Protein AF-A0A1H7Z870-F1 (afdb_monomer_lite)

Foldseek 3Di:
DLVLLQLLLQLLLLVLCLPWVVQDPVLVVCVLVDVVSLVVSLVSSLVSSCVSCVQLDDPLVNVLSNVLSVQLSVLSVVLSVVVVVDVDNLVSLVVSSVSSSVSSVVCSVSSPPGDGDPVSVVVVVVCCVVPVVVVVVVDDSLNSSLVSLLVSLLSCLLTVLLVSLVSQLVVLCVPDDDDDDPVPDVCVVVVVVVVVVVSVVLSVLLNVLLVCLVVVNPVVNVVSVVVLCVVCVVVVVDVSSVVSSVSSVVSSNVSSVVSSVVSVVVNCVSPCVVVDPPPDD

Radius of gyration: 21.67 Å; chains: 1; bounding box: 54×52×57 Å

pLDDT: mean 85.6, std 15.45, range [36.62, 98.38]

Secondary structure (DSSP, 8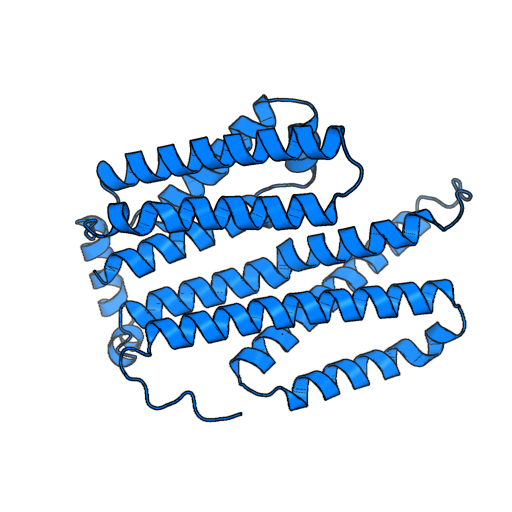-state):
-HHHHHHHHHHHHHHHIIIIISS-HHHHHHHTT-HHHHHHHHHHHHHHHHHHTGGG--HHHHHHHHHHHHHHHHHHHHHHHHHHH-S-HHHHHHHHHHHHHHHHHHTHHHHTTPPPPHHHHHHHHHHHHH-HHHHHTT--HHHHHHHHHHHHHHHHHHTHHHHHHHHHHHHHHTTS-----SSTTHHHHHHHHHHHHHHHHHHHHHHHHHHHHHTT-HHHHHHHHHHHHHHHGGGGGSHHHHHHHHHHHHHHHHHHHHHHHHHHHHHHHHHTTS-SS----

Sequence (281 aa):
MHNAKIILSLIILSHFISDFVLQSNELAKNKMINHHSLIKHGIVVFITSLGLTFHFFSHQLLIIISAITILHITIDLIKIKLEKRYSNFVLFFIIDQIFHLMVIISFYPKVKYIQVNFLGNYVNRLILESFPVFKSLSLTKEDWAILILIISAYIFVWTAGAILVKRVLDKFNFSGNDNEKTIGLISTKIESNRNNIGELIGQLERIVILTLILCKSLGAISLVFAAKSIARFNNFNKQDLADYYIVGTFASLLVSLFIGLVLTMIISIYYSGNFILYEVL

Structure (mmCIF, N/CA/C/O backbone):
data_AF-A0A1H7Z870-F1
#
_entry.id   AF-A0A1H7Z870-F1
#
loop_
_atom_site.group_PDB
_atom_site.id
_atom_site.type_symbol
_atom_site.label_atom_id
_atom_site.label_alt_id
_atom_site.label_comp_id
_atom_site.label_asym_id
_atom_site.label_entity_id
_atom_site.label_seq_id
_atom_site.pdbx_PDB_ins_code
_atom_site.Cartn_x
_atom_site.Cartn_y
_atom_site.Cartn_z
_atom_site.occupancy
_atom_site.B_iso_or_equiv
_atom_site.auth_seq_id
_atom_site.auth_comp_id
_atom_site.auth_asym_id
_atom_site.auth_atom_id
_atom_site.pdbx_PDB_model_num
ATOM 1 N N . MET A 1 1 ? 8.773 -9.408 -20.594 1.00 54.12 1 MET A N 1
ATOM 2 C CA . MET A 1 1 ? 7.630 -9.629 -19.671 1.00 54.12 1 MET A CA 1
ATOM 3 C C . MET A 1 1 ? 8.001 -9.442 -18.204 1.00 54.12 1 MET A C 1
ATOM 5 O O . MET A 1 1 ? 7.206 -8.848 -17.492 1.00 54.12 1 MET A O 1
ATOM 9 N N . HIS A 1 2 ? 9.187 -9.866 -17.754 1.00 67.19 2 HIS A N 1
ATOM 10 C CA . HIS A 1 2 ? 9.549 -9.840 -16.329 1.00 67.19 2 HIS A CA 1
ATOM 11 C C . HIS A 1 2 ? 9.542 -8.456 -15.645 1.00 67.19 2 HIS A C 1
ATOM 13 O O . HIS A 1 2 ? 9.082 -8.346 -14.516 1.00 67.19 2 HIS A O 1
ATOM 19 N N . ASN A 1 3 ? 9.984 -7.384 -16.316 1.00 87.25 3 ASN A N 1
ATOM 20 C CA . ASN A 1 3 ? 10.045 -6.054 -15.685 1.00 87.25 3 ASN A CA 1
ATOM 21 C C . ASN A 1 3 ? 8.653 -5.477 -15.371 1.00 87.25 3 ASN A C 1
ATOM 23 O O . ASN A 1 3 ? 8.507 -4.700 -14.436 1.00 87.25 3 ASN A O 1
ATOM 27 N N . ALA A 1 4 ? 7.626 -5.882 -16.124 1.00 91.56 4 ALA A N 1
ATOM 28 C CA . ALA A 1 4 ? 6.264 -5.372 -15.985 1.00 91.56 4 ALA A CA 1
ATOM 29 C C . ALA A 1 4 ? 5.681 -5.651 -14.595 1.00 91.56 4 ALA A C 1
ATOM 31 O O . ALA A 1 4 ? 5.020 -4.795 -14.018 1.00 91.56 4 ALA A O 1
ATOM 32 N N . LYS A 1 5 ? 5.964 -6.844 -14.056 1.00 92.88 5 LYS A N 1
ATOM 33 C CA . LYS A 1 5 ? 5.542 -7.269 -12.717 1.00 92.88 5 LYS A CA 1
ATOM 34 C C . LYS A 1 5 ? 6.176 -6.394 -11.632 1.00 92.88 5 LYS A C 1
ATOM 36 O O . LYS A 1 5 ? 5.474 -5.939 -10.735 1.00 92.88 5 LYS A O 1
ATOM 41 N N . ILE A 1 6 ? 7.475 -6.102 -11.757 1.00 94.81 6 ILE A N 1
ATOM 42 C CA . ILE A 1 6 ? 8.196 -5.208 -10.837 1.00 94.81 6 ILE A CA 1
ATOM 43 C C . ILE A 1 6 ? 7.613 -3.795 -10.911 1.00 94.81 6 ILE A C 1
ATOM 45 O O . ILE A 1 6 ? 7.256 -3.238 -9.880 1.00 94.81 6 ILE A O 1
ATOM 49 N N . ILE A 1 7 ? 7.458 -3.238 -12.118 1.00 96.12 7 ILE A N 1
ATOM 50 C CA . ILE A 1 7 ? 6.901 -1.890 -12.312 1.00 96.12 7 ILE A CA 1
ATOM 51 C C . ILE A 1 7 ? 5.501 -1.795 -11.701 1.00 96.12 7 ILE A C 1
ATOM 53 O O . ILE A 1 7 ? 5.231 -0.866 -10.947 1.00 96.12 7 ILE A O 1
ATOM 57 N N . LEU A 1 8 ? 4.625 -2.766 -11.976 1.00 95.75 8 LEU A N 1
ATOM 58 C CA . LEU A 1 8 ? 3.274 -2.780 -11.419 1.00 95.75 8 LEU A CA 1
ATOM 59 C C . LEU A 1 8 ? 3.298 -2.845 -9.886 1.00 95.75 8 LEU A C 1
ATOM 61 O O . LEU A 1 8 ? 2.584 -2.090 -9.233 1.00 95.75 8 LEU A O 1
ATOM 65 N N . SER A 1 9 ? 4.152 -3.699 -9.317 1.00 96.62 9 SER A N 1
ATOM 66 C CA . SER A 1 9 ? 4.297 -3.839 -7.862 1.00 96.62 9 SER A CA 1
ATOM 67 C C . SER A 1 9 ? 4.818 -2.550 -7.216 1.00 96.62 9 SER A C 1
ATOM 69 O O . SER A 1 9 ? 4.336 -2.166 -6.156 1.00 96.62 9 SER A O 1
ATOM 71 N N . LEU A 1 10 ? 5.740 -1.834 -7.872 1.00 97.94 10 LEU A N 1
ATOM 72 C CA . LEU A 1 10 ? 6.230 -0.525 -7.419 1.00 97.94 10 LEU A CA 1
ATOM 73 C C . LEU A 1 10 ? 5.149 0.560 -7.469 1.00 97.94 10 LEU A C 1
ATOM 75 O O . LEU A 1 10 ? 5.129 1.418 -6.594 1.00 97.94 10 LEU A O 1
ATOM 79 N N . ILE A 1 11 ? 4.252 0.523 -8.460 1.00 97.81 11 ILE A N 1
ATOM 80 C CA . ILE A 1 11 ? 3.122 1.464 -8.550 1.00 97.81 11 ILE A CA 1
ATOM 81 C C . ILE A 1 11 ? 2.056 1.146 -7.483 1.00 97.81 11 ILE A C 1
ATOM 83 O O . ILE A 1 11 ? 1.461 2.051 -6.908 1.00 97.81 11 ILE A O 1
ATOM 87 N N . ILE A 1 12 ? 1.830 -0.133 -7.163 1.00 98.06 12 ILE A N 1
ATOM 88 C CA . ILE A 1 12 ? 0.977 -0.519 -6.023 1.00 98.06 12 ILE A CA 1
ATOM 89 C C . ILE A 1 12 ? 1.595 -0.022 -4.709 1.00 98.06 12 ILE A C 1
ATOM 91 O O . ILE A 1 12 ? 0.900 0.558 -3.874 1.00 98.06 12 ILE A O 1
ATOM 95 N N . LEU A 1 13 ? 2.909 -0.202 -4.541 1.00 98.38 13 LEU A N 1
ATOM 96 C CA . LEU A 1 13 ? 3.635 0.303 -3.380 1.00 98.38 13 LEU A CA 1
ATOM 97 C C . LEU A 1 13 ? 3.551 1.834 -3.284 1.00 98.38 13 LEU A C 1
ATOM 99 O O . LEU A 1 13 ? 3.306 2.357 -2.196 1.00 98.38 13 LEU A O 1
ATOM 103 N N . SER A 1 14 ? 3.724 2.557 -4.399 1.00 98.06 14 SER A N 1
ATOM 104 C CA . SER A 1 14 ? 3.642 4.023 -4.405 1.00 98.06 14 SER A CA 1
ATOM 105 C C . SER A 1 14 ? 2.257 4.515 -4.011 1.00 98.06 14 SER A C 1
ATOM 107 O O . SER A 1 14 ? 2.187 5.440 -3.211 1.00 98.06 14 SER A O 1
ATOM 109 N N . HIS A 1 15 ? 1.190 3.864 -4.488 1.00 97.00 15 HIS A N 1
ATOM 110 C CA . HIS A 1 15 ? -0.195 4.158 -4.101 1.00 97.00 15 HIS A CA 1
ATOM 111 C C . HIS A 1 15 ? -0.408 4.040 -2.587 1.00 97.00 15 HIS A C 1
ATOM 113 O O . HIS A 1 15 ? -0.903 4.962 -1.943 1.00 97.00 15 HIS A O 1
ATOM 119 N N . PHE A 1 16 ? 0.028 2.938 -1.970 1.00 96.94 16 PHE A N 1
ATOM 120 C CA . PHE A 1 16 ? -0.124 2.793 -0.518 1.00 96.94 16 PHE A CA 1
ATOM 121 C C . PHE A 1 16 ? 0.727 3.794 0.269 1.00 96.94 16 PHE A C 1
ATOM 123 O O . PHE A 1 16 ? 0.278 4.318 1.290 1.00 96.94 16 PHE A O 1
ATOM 130 N N . ILE A 1 17 ? 1.935 4.103 -0.206 1.00 97.69 17 ILE A N 1
ATOM 131 C CA . ILE A 1 17 ? 2.781 5.122 0.421 1.00 97.69 17 ILE A CA 1
ATOM 132 C C . ILE A 1 17 ? 2.145 6.513 0.288 1.00 97.69 17 ILE A C 1
ATOM 134 O O . ILE A 1 17 ? 2.093 7.248 1.276 1.00 97.69 17 ILE A O 1
ATOM 138 N N . SER A 1 18 ? 1.635 6.888 -0.887 1.00 96.06 18 SER A N 1
ATOM 139 C CA . SER A 1 18 ? 1.034 8.207 -1.107 1.00 96.06 18 SER A CA 1
ATOM 140 C C . SER A 1 18 ? -0.226 8.416 -0.275 1.00 96.06 18 SER A C 1
ATOM 142 O O . SER A 1 18 ? -0.378 9.479 0.330 1.00 96.06 18 SER A O 1
ATOM 144 N N . ASP A 1 19 ? -1.097 7.409 -0.209 1.00 92.69 19 ASP A N 1
ATOM 145 C CA . ASP A 1 19 ? -2.438 7.540 0.370 1.00 92.69 19 ASP A CA 1
ATOM 146 C C . ASP A 1 19 ? -2.465 7.347 1.882 1.00 92.69 19 ASP A C 1
ATOM 148 O O . ASP A 1 19 ? -3.330 7.914 2.556 1.00 92.69 19 ASP A O 1
ATOM 152 N N . PHE A 1 20 ? -1.523 6.574 2.428 1.00 92.62 20 PHE A N 1
ATOM 153 C CA . PHE A 1 20 ? -1.563 6.184 3.837 1.00 92.62 20 PHE A CA 1
ATOM 154 C C . PHE A 1 20 ? -0.341 6.581 4.653 1.00 92.62 20 PHE A C 1
ATOM 156 O O . PHE A 1 20 ? -0.463 6.745 5.865 1.00 92.62 20 PHE A O 1
ATOM 163 N N . VAL A 1 21 ? 0.825 6.741 4.021 1.00 94.06 21 VAL A N 1
ATOM 164 C CA . VAL A 1 21 ? 2.055 7.130 4.729 1.00 94.06 21 VAL A CA 1
ATOM 165 C C . VAL A 1 21 ? 2.299 8.631 4.600 1.00 94.06 21 VAL A C 1
ATOM 167 O O . VAL A 1 21 ? 2.551 9.306 5.594 1.00 94.06 21 VAL A O 1
ATOM 170 N N . LEU A 1 22 ? 2.207 9.171 3.383 1.00 94.06 22 LEU A N 1
ATOM 171 C CA . LEU A 1 22 ? 2.536 10.570 3.092 1.00 94.06 22 LEU A CA 1
ATOM 172 C C . LEU A 1 22 ? 1.329 11.510 3.150 1.00 94.06 22 LEU A C 1
ATOM 174 O O . LEU A 1 22 ? 1.494 12.725 3.277 1.00 94.06 22 LEU A O 1
ATOM 178 N N . GLN A 1 23 ? 0.111 10.978 3.078 1.00 89.44 23 GLN A N 1
ATOM 179 C CA . GLN A 1 23 ? -1.093 11.772 3.268 1.00 89.44 23 GLN A CA 1
ATOM 180 C C . GLN A 1 23 ? -1.326 12.040 4.758 1.00 89.44 23 GLN A C 1
ATOM 182 O O . GLN A 1 23 ? -1.715 11.158 5.518 1.00 89.44 23 GLN A O 1
ATOM 187 N N . SER A 1 24 ? -1.161 13.296 5.173 1.00 86.94 24 SER A N 1
ATOM 188 C CA . SER A 1 24 ? -1.477 13.703 6.542 1.00 86.94 24 SER A CA 1
ATOM 189 C C . SER A 1 24 ? -2.989 13.733 6.806 1.00 86.94 24 SER A C 1
ATOM 191 O O . SER A 1 24 ? -3.803 13.964 5.904 1.00 86.94 24 SER A O 1
ATOM 193 N N . ASN A 1 25 ? -3.377 13.579 8.077 1.00 83.44 25 ASN A N 1
ATOM 194 C CA . ASN A 1 25 ? -4.770 13.723 8.521 1.00 83.44 25 ASN A CA 1
ATOM 195 C C . ASN A 1 25 ? -5.367 15.088 8.142 1.00 83.44 25 ASN A C 1
ATOM 197 O O . ASN A 1 25 ? -6.551 15.191 7.825 1.00 83.44 25 ASN A O 1
ATOM 201 N N . GLU A 1 26 ? -4.548 16.139 8.168 1.00 83.44 26 GLU A N 1
ATOM 202 C CA . GLU A 1 26 ? -4.955 17.484 7.769 1.00 83.44 26 GLU A CA 1
ATOM 203 C C . GLU A 1 26 ? -5.218 17.567 6.260 1.00 83.44 26 GLU A C 1
ATOM 205 O O . GLU A 1 26 ? -6.260 18.073 5.845 1.00 83.44 26 GLU A O 1
ATOM 210 N N . LEU A 1 27 ? -4.331 16.994 5.436 1.00 84.25 27 LEU A N 1
ATOM 211 C CA . LEU A 1 27 ? -4.517 16.934 3.986 1.00 84.25 27 LEU A CA 1
ATOM 212 C C . LEU A 1 27 ? -5.798 16.167 3.634 1.00 84.25 27 LEU A C 1
ATOM 214 O O . LEU A 1 27 ? -6.581 16.635 2.810 1.00 84.25 27 LEU A O 1
ATOM 218 N N . ALA A 1 28 ? -6.049 15.040 4.306 1.00 83.06 28 ALA A N 1
ATOM 219 C CA . ALA A 1 28 ? -7.253 14.232 4.121 1.00 83.06 28 ALA A CA 1
ATOM 220 C C . ALA A 1 28 ? -8.543 15.014 4.429 1.00 83.06 28 ALA A C 1
ATOM 222 O O . ALA A 1 28 ? -9.493 14.966 3.649 1.00 83.06 28 ALA A O 1
ATOM 223 N N . LYS A 1 29 ? -8.569 15.777 5.530 1.00 84.69 29 LYS A N 1
ATOM 224 C CA . LYS A 1 29 ? -9.713 16.634 5.888 1.00 84.69 29 LYS A CA 1
ATOM 225 C C . LYS A 1 29 ? -9.894 17.776 4.889 1.00 84.69 29 LYS A C 1
ATOM 227 O O . LYS A 1 29 ? -11.000 18.013 4.406 1.00 84.69 29 LYS A O 1
ATOM 232 N N . ASN A 1 30 ? -8.803 18.447 4.524 1.00 87.75 30 ASN A N 1
ATOM 233 C CA . ASN A 1 30 ? -8.847 19.600 3.629 1.00 87.75 30 ASN A CA 1
ATOM 234 C C . ASN A 1 30 ? -9.266 19.228 2.199 1.00 87.75 30 ASN A C 1
ATOM 236 O O . ASN A 1 30 ? -9.911 20.045 1.542 1.00 87.75 30 ASN A O 1
ATOM 240 N N . LYS A 1 31 ? -9.006 17.991 1.740 1.00 84.56 31 LYS A N 1
ATOM 241 C CA . LYS A 1 31 ? -9.526 17.464 0.461 1.00 84.56 31 LYS A CA 1
ATOM 242 C C . LYS A 1 31 ? -11.055 17.555 0.355 1.00 84.56 31 LYS A C 1
ATOM 244 O O . LYS A 1 31 ? -11.574 17.765 -0.738 1.00 84.56 31 LYS A O 1
ATOM 249 N N . MET A 1 32 ? -11.788 17.431 1.466 1.00 80.62 32 MET A N 1
ATOM 250 C CA . MET A 1 32 ? -13.255 17.538 1.455 1.00 80.62 32 MET A CA 1
ATOM 251 C C . MET A 1 32 ? -13.746 18.982 1.268 1.00 80.62 32 MET A C 1
ATOM 253 O O . MET A 1 32 ? -14.891 19.190 0.850 1.00 80.62 32 MET A O 1
ATOM 257 N N . ILE A 1 33 ? -12.896 19.964 1.578 1.00 82.75 33 ILE A N 1
ATOM 258 C CA . ILE A 1 33 ? -13.228 21.393 1.615 1.00 82.75 33 ILE A CA 1
ATOM 259 C C . ILE A 1 33 ? -12.729 22.099 0.350 1.00 82.75 33 ILE A C 1
ATOM 261 O O . ILE A 1 33 ? -13.465 22.894 -0.230 1.00 82.75 33 ILE A O 1
ATOM 265 N N . ASN A 1 34 ? -11.501 21.812 -0.099 1.00 85.62 34 ASN A N 1
ATOM 266 C CA . ASN A 1 34 ? -10.874 22.509 -1.220 1.00 85.62 34 ASN A CA 1
ATOM 267 C C . ASN A 1 34 ? -10.262 21.557 -2.267 1.00 85.62 34 ASN A C 1
ATOM 269 O O . ASN A 1 34 ? -9.629 20.546 -1.965 1.00 85.62 34 ASN A O 1
ATOM 273 N N . HIS A 1 35 ? -10.397 21.929 -3.542 1.00 85.94 35 HIS A N 1
ATOM 274 C CA . HIS A 1 35 ? -9.801 21.176 -4.652 1.00 85.94 35 HIS A CA 1
ATOM 275 C C . HIS A 1 35 ? -8.269 21.277 -4.678 1.00 85.94 35 HIS A C 1
ATOM 277 O O . HIS A 1 35 ? -7.594 20.379 -5.175 1.00 85.94 35 HIS A O 1
ATOM 283 N N . HIS A 1 36 ? -7.694 22.332 -4.094 1.00 88.44 36 HIS A N 1
ATOM 284 C CA . HIS A 1 36 ? -6.245 22.525 -4.067 1.00 88.44 36 HIS A CA 1
ATOM 285 C C . HIS A 1 36 ? -5.525 21.448 -3.238 1.00 88.44 36 HIS A C 1
ATOM 287 O O . HIS A 1 36 ? -4.448 20.997 -3.625 1.00 88.44 36 HIS A O 1
ATOM 293 N N . SER A 1 37 ? -6.099 20.995 -2.116 1.00 89.31 37 SER A N 1
ATOM 294 C CA . SER A 1 37 ? -5.511 19.890 -1.336 1.00 89.31 37 SER A CA 1
ATOM 295 C C . SER A 1 37 ? -5.570 18.569 -2.087 1.00 89.31 37 SER A C 1
ATOM 297 O O . SER A 1 37 ? -4.669 17.745 -1.948 1.00 89.31 37 SER A O 1
ATOM 299 N N . LEU A 1 38 ? -6.586 18.386 -2.932 1.00 90.00 38 LEU A N 1
ATOM 300 C CA . LEU A 1 38 ? -6.662 17.216 -3.790 1.00 90.00 38 LEU A CA 1
ATOM 301 C C . LEU A 1 38 ? -5.573 17.224 -4.868 1.00 90.00 38 LEU A C 1
ATOM 303 O O . LEU A 1 38 ? -4.905 16.214 -5.060 1.00 90.00 38 LEU A O 1
ATOM 307 N N . ILE A 1 39 ? -5.331 18.370 -5.511 1.00 93.00 39 ILE A N 1
ATOM 308 C CA . ILE A 1 39 ? -4.243 18.507 -6.492 1.00 93.00 39 ILE A CA 1
ATOM 309 C C . ILE A 1 39 ? -2.880 18.304 -5.821 1.00 93.00 39 ILE A C 1
ATOM 311 O O . ILE A 1 39 ? -2.051 17.565 -6.346 1.00 93.00 39 ILE A O 1
ATOM 315 N N . LYS A 1 40 ? -2.655 18.894 -4.634 1.00 94.06 40 LYS A N 1
ATOM 316 C CA . LYS A 1 40 ? -1.430 18.660 -3.845 1.00 94.06 40 LYS A CA 1
ATOM 317 C C . LYS A 1 40 ? -1.194 17.172 -3.607 1.00 94.06 40 LYS A C 1
ATOM 319 O O . LYS A 1 40 ? -0.076 16.697 -3.765 1.00 94.06 40 LYS A O 1
ATOM 324 N N . HIS A 1 41 ? -2.242 16.437 -3.253 1.00 94.00 41 HIS A N 1
ATOM 325 C CA . HIS A 1 41 ? -2.131 14.999 -3.081 1.00 94.00 41 HIS A CA 1
ATOM 326 C C . HIS A 1 41 ? -1.843 14.268 -4.399 1.00 94.00 41 HIS A C 1
ATOM 328 O O . HIS A 1 41 ? -0.955 13.425 -4.430 1.00 94.00 41 HIS A O 1
ATOM 334 N N . GLY A 1 42 ? -2.500 14.641 -5.498 1.00 95.44 42 GLY A N 1
ATOM 335 C CA . GLY A 1 42 ? -2.176 14.107 -6.822 1.00 95.44 42 GLY A CA 1
ATOM 336 C C . GLY A 1 42 ? -0.700 14.299 -7.199 1.00 95.44 42 GLY A C 1
ATOM 337 O O . GLY A 1 42 ? -0.076 13.392 -7.741 1.00 95.44 42 GLY A O 1
ATOM 338 N N . ILE A 1 43 ? -0.098 15.436 -6.830 1.00 96.50 43 ILE A N 1
ATOM 339 C CA . ILE A 1 43 ? 1.346 15.674 -6.996 1.00 96.50 43 ILE A CA 1
ATOM 340 C C . ILE A 1 43 ? 2.170 14.694 -6.148 1.00 96.50 43 ILE A C 1
ATOM 342 O O . ILE A 1 43 ? 3.157 14.153 -6.641 1.00 96.50 43 ILE A O 1
ATOM 346 N N . VAL A 1 44 ? 1.764 14.416 -4.904 1.00 96.75 44 VAL A N 1
ATOM 347 C CA . VAL A 1 44 ? 2.418 13.399 -4.060 1.00 96.75 44 VAL A CA 1
ATOM 348 C C . VAL A 1 44 ? 2.341 12.019 -4.717 1.00 96.75 44 VAL A C 1
ATOM 350 O O . VAL A 1 44 ? 3.370 11.355 -4.830 1.00 96.75 44 VAL A O 1
ATOM 353 N N . VAL A 1 45 ? 1.171 11.606 -5.217 1.00 97.25 45 VAL A N 1
ATOM 354 C CA . VAL A 1 45 ? 0.985 10.334 -5.947 1.00 97.25 45 VAL A CA 1
ATOM 355 C C . VAL A 1 45 ? 1.903 10.266 -7.172 1.00 97.25 45 VAL A C 1
ATOM 357 O O . VAL A 1 45 ? 2.571 9.257 -7.403 1.00 97.25 45 VAL A O 1
ATOM 360 N N . PHE A 1 46 ? 1.987 11.352 -7.943 1.00 98.25 46 PHE A N 1
ATOM 361 C CA . PHE A 1 46 ? 2.839 11.428 -9.129 1.00 98.25 46 PHE A CA 1
ATOM 362 C C . PHE A 1 46 ? 4.329 11.307 -8.783 1.00 98.25 46 PHE A C 1
ATOM 364 O O . PHE A 1 46 ? 5.026 10.458 -9.338 1.00 98.25 46 PHE A O 1
ATOM 371 N N . ILE A 1 47 ? 4.816 12.128 -7.846 1.00 98.12 47 ILE A N 1
ATOM 372 C CA . ILE A 1 47 ? 6.235 12.179 -7.463 1.00 98.12 47 ILE A CA 1
ATOM 373 C C . ILE A 1 47 ? 6.678 10.857 -6.838 1.00 98.12 47 ILE A C 1
ATOM 375 O O . ILE A 1 47 ? 7.752 10.357 -7.162 1.00 98.12 47 ILE A O 1
ATOM 379 N N . THR A 1 48 ? 5.858 10.268 -5.969 1.00 97.94 48 THR A N 1
ATOM 380 C CA . THR A 1 48 ? 6.173 8.985 -5.319 1.00 97.94 48 THR A CA 1
ATOM 381 C C . THR A 1 48 ? 6.225 7.844 -6.327 1.00 97.94 48 THR A C 1
ATOM 383 O O . THR A 1 48 ? 7.186 7.075 -6.330 1.00 97.94 48 THR A O 1
ATOM 386 N N . SER A 1 49 ? 5.249 7.775 -7.237 1.00 97.69 49 SER A N 1
ATOM 387 C CA . SER A 1 49 ? 5.226 6.778 -8.311 1.00 97.69 49 SER A CA 1
ATOM 388 C C . SER A 1 49 ? 6.429 6.929 -9.237 1.00 97.69 49 SER A C 1
ATOM 390 O O . SER A 1 49 ? 7.085 5.937 -9.556 1.00 97.69 49 SER A O 1
ATOM 392 N N . LEU A 1 50 ? 6.769 8.162 -9.622 1.00 97.38 50 LEU A N 1
ATOM 393 C CA . LEU A 1 50 ? 7.934 8.451 -10.455 1.00 97.38 50 LEU A CA 1
ATOM 394 C C . LEU A 1 50 ? 9.247 8.102 -9.744 1.00 97.38 50 LEU A C 1
ATOM 396 O O . LEU A 1 50 ? 10.123 7.497 -10.354 1.00 97.38 50 LEU A O 1
ATOM 400 N N . GLY A 1 51 ? 9.371 8.442 -8.459 1.00 97.19 51 GLY A N 1
ATOM 401 C CA . GLY A 1 51 ? 10.556 8.161 -7.652 1.00 97.19 51 GLY A CA 1
ATOM 402 C C . GLY A 1 51 ? 10.814 6.663 -7.494 1.00 97.19 51 GLY A C 1
ATOM 403 O O . GLY A 1 51 ? 11.917 6.200 -7.777 1.00 97.19 51 GLY A O 1
ATOM 404 N N . LEU A 1 52 ? 9.791 5.884 -7.122 1.00 96.88 52 LEU A N 1
ATOM 405 C CA . LEU A 1 52 ? 9.939 4.434 -6.946 1.00 96.88 52 LEU A CA 1
ATOM 406 C C . LEU A 1 52 ? 10.176 3.693 -8.266 1.00 96.88 52 LEU A C 1
ATOM 408 O O . LEU A 1 52 ? 10.859 2.673 -8.282 1.00 96.88 52 LEU A O 1
ATOM 412 N N . THR A 1 53 ? 9.655 4.205 -9.383 1.00 96.50 53 THR A N 1
ATOM 413 C CA . THR A 1 53 ? 9.822 3.587 -10.711 1.00 96.50 53 THR A CA 1
ATOM 414 C C . THR A 1 53 ? 10.932 4.220 -11.553 1.00 96.50 53 THR A C 1
ATOM 416 O O . THR A 1 53 ? 11.101 3.854 -12.717 1.00 96.50 53 THR A O 1
ATOM 419 N N . PHE A 1 54 ? 11.743 5.114 -10.977 1.00 94.81 54 PHE A N 1
ATOM 420 C CA . PHE A 1 54 ? 12.764 5.888 -11.692 1.00 94.81 54 PHE A CA 1
ATOM 421 C C . PHE A 1 54 ? 13.782 5.018 -12.451 1.00 94.81 54 PHE A C 1
ATOM 423 O O . PHE A 1 54 ? 14.263 5.380 -13.525 1.00 94.81 54 PHE A O 1
ATOM 430 N N . HIS A 1 55 ? 14.045 3.814 -11.944 1.00 93.31 55 HIS A N 1
ATOM 431 C CA . HIS A 1 55 ? 14.861 2.789 -12.597 1.00 93.31 55 HIS A CA 1
ATOM 432 C C . HIS A 1 55 ? 14.396 2.419 -14.025 1.00 93.31 55 HIS A C 1
ATOM 434 O O . HIS A 1 55 ? 15.186 2.006 -14.875 1.00 93.31 55 HIS A O 1
ATOM 440 N N . PHE A 1 56 ? 13.102 2.590 -14.298 1.00 95.00 56 PHE A N 1
ATOM 441 C CA . PHE A 1 56 ? 12.434 2.294 -15.565 1.00 95.00 56 PHE A CA 1
ATOM 442 C C . PHE A 1 56 ? 12.027 3.571 -16.321 1.00 95.00 56 PHE A C 1
ATOM 444 O O . PHE A 1 56 ? 11.183 3.522 -17.223 1.00 95.00 56 PHE A O 1
ATOM 451 N N . PHE A 1 57 ? 12.591 4.726 -15.942 1.00 95.38 57 PHE A N 1
ATOM 452 C CA . PHE A 1 57 ? 12.200 6.019 -16.496 1.00 95.38 57 PHE A CA 1
ATOM 453 C C . PHE A 1 57 ? 12.312 6.036 -18.022 1.00 95.38 57 PHE A C 1
ATOM 455 O O . PHE A 1 57 ? 13.365 5.759 -18.596 1.00 95.38 57 PHE A O 1
ATOM 462 N N . SER A 1 58 ? 11.193 6.364 -18.660 1.00 94.88 58 SER A N 1
ATOM 463 C CA . SER A 1 58 ? 11.017 6.481 -20.103 1.00 94.88 58 SER A CA 1
ATOM 464 C C . SER A 1 58 ? 9.828 7.402 -20.380 1.00 94.88 58 SER A C 1
ATOM 466 O O . SER A 1 58 ? 8.956 7.573 -19.524 1.00 94.88 58 SER A O 1
ATOM 468 N N . HIS A 1 59 ? 9.744 7.959 -21.591 1.00 94.56 59 HIS A N 1
ATOM 469 C CA . HIS A 1 59 ? 8.594 8.781 -21.986 1.00 94.56 59 HIS A CA 1
ATOM 470 C C . HIS A 1 59 ? 7.270 8.006 -21.852 1.00 94.56 59 HIS A C 1
ATOM 472 O O . HIS A 1 59 ? 6.253 8.558 -21.431 1.00 94.56 59 HIS A O 1
ATOM 478 N N . GLN A 1 60 ? 7.274 6.711 -22.174 1.00 95.06 60 GLN A N 1
ATOM 479 C CA . GLN A 1 60 ? 6.096 5.859 -22.030 1.00 95.06 60 GLN A CA 1
ATOM 480 C C . GLN A 1 60 ? 5.670 5.719 -20.563 1.00 95.06 60 GLN A C 1
ATOM 482 O O . GLN A 1 60 ? 4.481 5.838 -20.266 1.00 95.06 60 GLN A O 1
ATOM 487 N N . LEU A 1 61 ? 6.623 5.509 -19.646 1.00 96.25 61 LEU A N 1
ATOM 488 C CA . LEU A 1 61 ? 6.331 5.433 -18.213 1.00 96.25 61 LEU A CA 1
ATOM 489 C C . LEU A 1 61 ? 5.757 6.752 -17.687 1.00 96.25 61 LEU A C 1
ATOM 491 O O . LEU A 1 61 ? 4.797 6.728 -16.923 1.00 96.25 61 LEU A O 1
ATOM 495 N N . LEU A 1 62 ? 6.298 7.891 -18.131 1.00 97.00 62 LEU A N 1
ATOM 496 C CA . LEU A 1 62 ? 5.817 9.211 -17.726 1.00 97.00 62 LEU A CA 1
ATOM 497 C C . LEU A 1 62 ? 4.339 9.408 -18.095 1.00 97.00 62 LEU A C 1
ATOM 499 O O . LEU A 1 62 ? 3.549 9.782 -17.234 1.00 97.00 62 LEU A O 1
ATOM 503 N N . ILE A 1 63 ? 3.948 9.067 -19.332 1.00 97.25 63 ILE A N 1
ATOM 504 C CA . ILE A 1 63 ? 2.540 9.113 -19.770 1.00 97.25 63 ILE A CA 1
ATOM 505 C C . ILE A 1 63 ? 1.667 8.208 -18.891 1.00 97.25 63 ILE A C 1
ATOM 507 O O . ILE A 1 63 ? 0.572 8.602 -18.492 1.00 97.25 63 ILE A O 1
ATOM 511 N N . ILE A 1 64 ? 2.135 6.990 -18.598 1.00 96.81 64 ILE A N 1
ATOM 512 C CA . ILE A 1 64 ? 1.390 6.021 -17.784 1.00 96.81 64 ILE A CA 1
ATOM 513 C C . ILE A 1 64 ? 1.172 6.555 -16.367 1.00 96.81 64 ILE A C 1
ATOM 515 O O . ILE A 1 64 ? 0.038 6.544 -15.897 1.00 96.81 64 ILE A O 1
ATOM 519 N N . ILE A 1 65 ? 2.218 7.061 -15.710 1.00 98.00 65 ILE A N 1
ATOM 520 C CA . ILE A 1 65 ? 2.114 7.615 -14.354 1.00 98.00 65 ILE A CA 1
ATOM 521 C C . ILE A 1 65 ? 1.195 8.837 -14.351 1.00 98.00 65 ILE A C 1
ATOM 523 O O . ILE A 1 65 ? 0.301 8.904 -13.515 1.00 98.00 65 ILE A O 1
ATOM 527 N N . SER A 1 66 ? 1.331 9.754 -15.316 1.00 98.12 66 SER A N 1
ATOM 528 C CA . SER A 1 66 ? 0.419 10.899 -15.445 1.00 98.12 66 SER A CA 1
ATOM 529 C C . SER A 1 66 ? -1.041 10.458 -15.588 1.00 98.12 66 SER A C 1
ATOM 531 O O . SER A 1 66 ? -1.916 11.012 -14.925 1.00 98.12 66 SER A O 1
ATOM 533 N N . ALA A 1 67 ? -1.316 9.441 -16.411 1.00 98.12 67 ALA A N 1
ATOM 534 C CA . ALA A 1 67 ? -2.667 8.915 -16.589 1.00 98.12 67 ALA A CA 1
ATOM 535 C C . ALA A 1 67 ? -3.214 8.264 -15.306 1.00 98.12 67 ALA A C 1
ATOM 537 O O . ALA A 1 67 ? -4.362 8.520 -14.941 1.00 98.12 67 ALA A O 1
ATOM 538 N N . ILE A 1 68 ? -2.397 7.475 -14.598 1.00 98.00 68 ILE A N 1
ATOM 539 C CA . ILE A 1 68 ? -2.767 6.876 -13.306 1.00 98.00 68 ILE A CA 1
ATOM 540 C C . ILE A 1 68 ? -3.052 7.970 -12.272 1.00 98.00 68 ILE A C 1
ATOM 542 O O . ILE A 1 68 ? -4.068 7.893 -11.593 1.00 98.00 68 ILE A O 1
ATOM 546 N N . THR A 1 69 ? -2.234 9.024 -12.192 1.00 98.12 69 THR A N 1
ATOM 547 C CA . THR A 1 69 ? -2.468 10.152 -11.277 1.00 98.12 69 THR A CA 1
ATOM 548 C C . THR A 1 69 ? -3.782 10.879 -11.577 1.00 98.12 69 THR A C 1
ATOM 550 O O . THR A 1 69 ? -4.523 11.206 -10.653 1.00 98.12 69 THR A O 1
ATOM 553 N N . ILE A 1 70 ? -4.109 11.123 -12.850 1.00 97.94 70 ILE A N 1
ATOM 554 C CA . ILE A 1 70 ? -5.379 11.770 -13.225 1.00 97.94 70 ILE A CA 1
ATOM 555 C C . ILE A 1 70 ? -6.572 10.893 -12.823 1.00 97.94 70 ILE A C 1
ATOM 557 O O . ILE A 1 70 ? -7.559 11.396 -12.275 1.00 97.94 70 ILE A O 1
ATOM 561 N N . LEU A 1 71 ? -6.484 9.583 -13.068 1.00 97.94 71 LEU A N 1
ATOM 562 C CA . LEU A 1 71 ? -7.519 8.632 -12.661 1.00 97.94 71 LEU A CA 1
ATOM 563 C C . LEU A 1 71 ? -7.636 8.542 -11.135 1.00 97.94 71 LEU A C 1
ATOM 565 O O . LEU A 1 71 ? -8.756 8.538 -10.633 1.00 97.94 71 LEU A O 1
ATOM 569 N N . HIS A 1 72 ? -6.517 8.569 -10.407 1.00 96.62 72 HIS A N 1
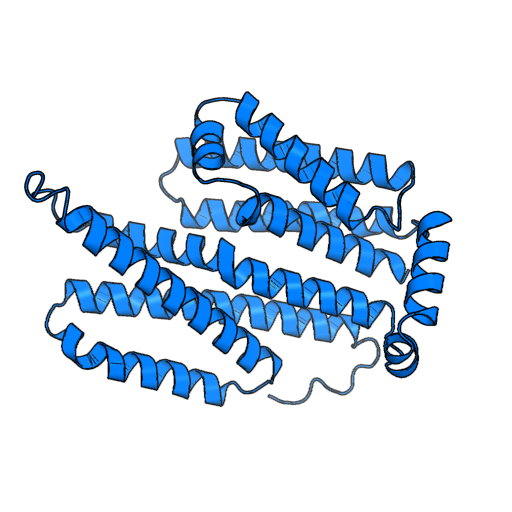ATOM 570 C CA . HIS A 1 72 ? -6.491 8.606 -8.942 1.00 96.62 72 HIS A CA 1
ATOM 571 C C . HIS A 1 72 ? -7.243 9.833 -8.407 1.00 96.62 72 HIS A C 1
ATOM 573 O O . HIS A 1 72 ? -8.220 9.689 -7.673 1.00 96.62 72 HIS A O 1
ATOM 579 N N . ILE A 1 73 ? -6.902 11.037 -8.883 1.00 95.94 73 ILE A N 1
ATOM 580 C CA . ILE A 1 73 ? -7.605 12.279 -8.511 1.00 95.94 73 ILE A CA 1
ATOM 581 C C . ILE A 1 73 ? -9.107 12.168 -8.815 1.00 95.94 73 ILE A C 1
ATOM 583 O O . ILE A 1 73 ? -9.941 12.633 -8.037 1.00 95.94 73 ILE A O 1
ATOM 587 N N . THR A 1 74 ? -9.463 11.556 -9.945 1.00 96.12 74 THR A N 1
ATOM 588 C CA . THR A 1 74 ? -10.863 11.378 -10.355 1.00 96.12 74 THR A CA 1
ATOM 589 C C . THR A 1 74 ? -11.616 10.444 -9.406 1.00 96.12 74 THR A C 1
ATOM 591 O O . THR A 1 74 ? -12.742 10.761 -9.014 1.00 96.12 74 THR A O 1
ATOM 594 N N . ILE A 1 75 ? -11.004 9.330 -9.000 1.00 96.44 75 ILE A N 1
ATOM 595 C CA . ILE A 1 75 ? -11.574 8.396 -8.019 1.00 96.44 75 ILE A CA 1
ATOM 596 C C . ILE A 1 75 ? -11.762 9.101 -6.670 1.00 96.44 75 ILE A C 1
ATOM 598 O O . ILE A 1 75 ? -12.870 9.074 -6.128 1.00 96.44 75 ILE A O 1
ATOM 602 N N . ASP A 1 76 ? -10.752 9.834 -6.193 1.00 94.00 76 ASP A N 1
ATOM 603 C CA . ASP A 1 76 ? -10.834 10.616 -4.953 1.00 94.00 76 ASP A CA 1
ATOM 604 C C . ASP A 1 76 ? -11.976 11.652 -5.008 1.00 94.00 76 ASP A C 1
ATOM 606 O O . ASP A 1 76 ? -12.745 11.794 -4.052 1.00 94.00 76 ASP A O 1
ATOM 610 N N . LEU A 1 77 ? -12.151 12.357 -6.136 1.00 94.19 77 LEU A N 1
ATOM 611 C CA . LEU A 1 77 ? -13.273 13.290 -6.330 1.00 94.19 77 LEU A CA 1
ATOM 612 C C . LEU A 1 77 ? -14.630 12.592 -6.216 1.00 94.19 77 LEU A C 1
ATOM 614 O O . LEU A 1 77 ? -15.553 13.136 -5.599 1.00 94.19 77 LEU A O 1
ATOM 618 N N . ILE A 1 78 ? -14.777 11.422 -6.842 1.00 93.38 78 ILE A N 1
ATOM 619 C CA . ILE A 1 78 ? -16.021 10.644 -6.812 1.00 93.38 78 ILE A CA 1
ATOM 620 C C . ILE A 1 78 ? -16.301 10.177 -5.384 1.00 93.38 78 ILE A C 1
ATOM 622 O O . ILE A 1 78 ? -17.413 10.379 -4.891 1.00 93.38 78 ILE A O 1
ATOM 626 N N . LYS A 1 79 ? -15.293 9.639 -4.692 1.00 93.25 79 LYS A N 1
ATOM 627 C CA . LYS A 1 79 ? -15.392 9.228 -3.288 1.00 93.25 79 LYS A CA 1
ATOM 628 C C . LYS A 1 79 ? -15.866 10.372 -2.398 1.00 93.25 79 LYS A C 1
ATOM 630 O O . LYS A 1 79 ? -16.834 10.197 -1.665 1.00 93.25 79 LYS A O 1
ATOM 635 N N . ILE A 1 80 ? -15.258 11.558 -2.508 1.00 90.75 80 ILE A N 1
ATOM 636 C CA . ILE A 1 80 ? -15.645 12.735 -1.708 1.00 90.75 80 ILE A CA 1
ATOM 637 C C . ILE A 1 80 ? -17.113 13.108 -1.956 1.00 90.75 80 ILE A C 1
ATOM 639 O O . ILE A 1 80 ? -17.838 13.435 -1.016 1.00 90.75 80 ILE A O 1
ATOM 643 N N . LYS A 1 81 ? -17.580 13.054 -3.211 1.00 90.88 81 LYS A N 1
ATOM 644 C CA . LYS A 1 81 ? -18.992 13.319 -3.542 1.00 90.88 81 LYS A CA 1
ATOM 645 C C . LYS A 1 81 ? -19.931 12.274 -2.932 1.00 90.88 81 LYS A C 1
ATOM 647 O O . LYS A 1 81 ? -21.007 12.641 -2.462 1.00 90.88 81 LYS A O 1
ATOM 652 N N . LEU A 1 82 ? -19.539 11.000 -2.930 1.00 90.94 82 LEU A N 1
ATOM 653 C CA . LEU A 1 82 ? -20.328 9.911 -2.351 1.00 90.94 82 LEU A CA 1
ATOM 654 C C . LEU A 1 82 ? -20.373 9.980 -0.820 1.00 90.94 82 LEU A C 1
ATOM 656 O O . LEU A 1 82 ? -21.461 9.886 -0.256 1.00 90.94 82 LEU A O 1
ATOM 660 N N . GLU A 1 83 ? -19.241 10.228 -0.158 1.00 88.81 83 GLU A N 1
ATOM 661 C CA . GLU A 1 83 ? -19.165 10.379 1.305 1.00 88.81 83 GLU A CA 1
ATOM 662 C C . GLU A 1 83 ? -19.960 11.601 1.802 1.00 88.81 83 GLU A C 1
ATOM 664 O O . GLU A 1 83 ? -20.524 11.564 2.891 1.00 88.81 83 GLU A O 1
ATOM 669 N N . LYS A 1 84 ? -20.079 12.671 0.999 1.00 87.06 84 LYS A N 1
ATOM 670 C CA . LYS A 1 84 ? -20.966 13.809 1.316 1.00 87.06 84 LYS A CA 1
ATOM 671 C C . LYS A 1 84 ? -22.455 13.472 1.196 1.00 87.06 84 LYS A C 1
ATOM 673 O O . LYS A 1 84 ? -23.273 14.133 1.828 1.00 87.06 84 LYS A O 1
ATOM 678 N N . ARG A 1 85 ? -22.817 12.497 0.357 1.00 88.25 85 ARG A N 1
ATOM 679 C CA . ARG A 1 85 ? -24.214 12.130 0.072 1.00 88.25 85 ARG A CA 1
ATOM 680 C C . ARG A 1 85 ? -24.727 10.993 0.955 1.00 88.25 85 ARG A C 1
ATOM 682 O O . ARG A 1 85 ? -25.927 10.926 1.204 1.00 88.25 85 ARG A O 1
ATOM 689 N N . TYR A 1 86 ? -23.848 10.099 1.397 1.00 86.88 86 TYR A N 1
ATOM 690 C CA . TYR A 1 86 ? -24.215 8.864 2.085 1.00 86.88 86 TYR A CA 1
ATOM 691 C C . TYR A 1 86 ? -23.306 8.605 3.294 1.00 86.88 86 TYR A C 1
ATOM 693 O O . TYR A 1 86 ? -22.089 8.737 3.209 1.00 86.88 86 TYR A O 1
ATOM 701 N N . SER A 1 87 ? -23.879 8.121 4.396 1.00 79.94 87 SER A N 1
ATOM 702 C CA . SER A 1 87 ? -23.178 7.934 5.679 1.00 79.94 87 SER A CA 1
ATOM 703 C C . SER A 1 87 ? -22.446 6.586 5.831 1.00 79.94 87 SER A C 1
ATOM 705 O O . SER A 1 87 ? -22.318 6.080 6.944 1.00 79.94 87 SER A O 1
ATOM 707 N N . ASN A 1 88 ? -21.974 5.963 4.741 1.00 84.50 88 ASN A N 1
ATOM 708 C CA . ASN A 1 88 ? -21.324 4.640 4.783 1.00 84.50 88 ASN A CA 1
ATOM 709 C C . ASN A 1 88 ? -19.816 4.692 4.471 1.00 84.50 88 ASN A C 1
ATOM 711 O O . ASN A 1 88 ? -19.346 4.225 3.432 1.00 84.50 88 ASN A O 1
ATOM 715 N N . PHE A 1 89 ? -19.045 5.255 5.403 1.00 84.31 89 PHE A N 1
ATOM 716 C CA . PHE A 1 89 ? -17.607 5.519 5.248 1.00 84.31 89 PHE A CA 1
ATOM 717 C C . PHE A 1 89 ? -16.733 4.271 5.063 1.00 84.31 89 PHE A C 1
ATOM 719 O O . PHE A 1 89 ? -15.680 4.358 4.429 1.00 84.31 89 PHE A O 1
ATOM 726 N N . VAL A 1 90 ? -17.123 3.122 5.629 1.00 88.00 90 VAL A N 1
ATOM 727 C CA . VAL A 1 90 ? -16.370 1.863 5.474 1.00 88.00 90 VAL A CA 1
ATOM 728 C C . VAL A 1 90 ? -16.518 1.343 4.047 1.00 88.00 90 VAL A C 1
ATOM 730 O O . VAL A 1 90 ? -15.521 1.021 3.405 1.00 88.00 90 VAL A O 1
ATOM 733 N N . LEU A 1 91 ? -17.747 1.327 3.522 1.00 90.81 91 LEU A N 1
ATOM 734 C CA . LEU A 1 91 ? -18.012 0.866 2.162 1.00 90.81 91 LEU A CA 1
ATOM 735 C C . LEU A 1 91 ? -17.286 1.730 1.126 1.00 90.81 91 LEU A C 1
ATOM 737 O O . LEU A 1 91 ? -16.601 1.189 0.262 1.00 90.81 91 LEU A O 1
ATOM 741 N N . PHE A 1 92 ? -17.381 3.060 1.232 1.00 91.25 92 PHE A N 1
ATOM 742 C CA . PHE A 1 92 ? -16.697 3.949 0.287 1.00 91.25 92 PHE A CA 1
ATOM 743 C C . PHE A 1 92 ? -15.181 3.862 0.385 1.00 91.25 92 PHE A C 1
ATOM 745 O O . PHE A 1 92 ? -14.522 3.980 -0.638 1.00 91.25 92 PHE A O 1
ATOM 752 N N . PHE A 1 93 ? -14.625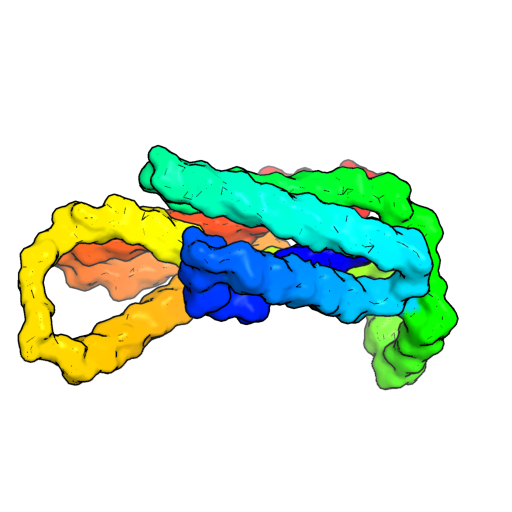 3.597 1.571 1.00 90.88 93 PHE A N 1
ATOM 753 C CA . PHE A 1 93 ? -13.197 3.319 1.699 1.00 90.88 93 PHE A CA 1
ATOM 754 C C . PHE A 1 93 ? -12.792 2.050 0.944 1.00 90.88 93 PHE A C 1
ATOM 756 O O . PHE A 1 93 ? -11.823 2.074 0.195 1.00 90.88 93 PHE A O 1
ATOM 763 N N . ILE A 1 94 ? -13.524 0.947 1.124 1.00 93.00 94 ILE A N 1
ATOM 764 C CA . ILE A 1 94 ? -13.198 -0.328 0.467 1.00 93.00 94 ILE A CA 1
ATOM 765 C C . ILE A 1 94 ? -13.324 -0.192 -1.054 1.00 93.00 94 ILE A C 1
ATOM 767 O O . ILE A 1 94 ? -12.419 -0.589 -1.785 1.00 93.00 94 ILE A O 1
ATOM 771 N N . ILE A 1 95 ? -14.420 0.410 -1.525 1.00 94.62 95 ILE A N 1
ATOM 772 C CA . ILE A 1 95 ? -14.666 0.637 -2.954 1.00 94.62 95 ILE A CA 1
ATOM 773 C C . ILE A 1 95 ? -13.569 1.517 -3.569 1.00 94.62 95 ILE A C 1
ATOM 775 O O . ILE A 1 95 ? -13.055 1.191 -4.634 1.00 94.62 95 ILE A O 1
ATOM 779 N N . ASP A 1 96 ? -13.180 2.595 -2.889 1.00 93.25 96 ASP A N 1
ATOM 780 C CA . ASP A 1 96 ? -12.096 3.490 -3.304 1.00 93.25 96 ASP A CA 1
ATOM 781 C C . ASP A 1 96 ? -10.769 2.742 -3.507 1.00 93.25 96 ASP A C 1
ATOM 783 O O . ASP A 1 96 ? -10.161 2.831 -4.574 1.00 93.25 96 ASP A O 1
ATOM 787 N N . GLN A 1 97 ? -10.363 1.915 -2.539 1.00 95.50 97 GLN A N 1
ATOM 788 C CA . GLN A 1 97 ? -9.132 1.126 -2.655 1.00 95.50 97 GLN A CA 1
ATOM 789 C C . GLN A 1 97 ? -9.194 0.088 -3.782 1.00 95.50 97 GLN A C 1
ATOM 791 O O . GLN A 1 97 ? -8.204 -0.108 -4.489 1.00 95.50 97 GLN A O 1
ATOM 796 N N . ILE A 1 98 ? -10.353 -0.543 -3.997 1.00 96.19 98 ILE A N 1
ATOM 797 C CA . ILE A 1 98 ? -10.554 -1.472 -5.118 1.00 96.19 98 ILE A CA 1
ATOM 798 C C . ILE A 1 98 ? -10.400 -0.741 -6.454 1.00 96.19 98 ILE A C 1
ATOM 800 O O . ILE A 1 98 ? -9.677 -1.226 -7.323 1.00 96.19 98 ILE A O 1
ATOM 804 N N . PHE A 1 99 ? -11.026 0.426 -6.627 1.00 97.62 99 PHE A N 1
ATOM 805 C CA . PHE A 1 99 ? -10.944 1.173 -7.884 1.00 97.62 99 PHE A CA 1
ATOM 806 C C . PHE A 1 99 ? -9.525 1.652 -8.196 1.00 97.62 99 PHE A C 1
ATOM 808 O O . PHE A 1 99 ? -9.088 1.506 -9.339 1.00 97.62 99 PHE A O 1
ATOM 815 N N . HIS A 1 100 ? -8.782 2.153 -7.204 1.00 97.00 100 HIS A N 1
ATOM 816 C CA . HIS A 1 100 ? -7.380 2.542 -7.401 1.00 97.00 100 HIS A CA 1
ATOM 817 C C . HIS A 1 100 ? -6.520 1.356 -7.851 1.00 97.00 100 HIS A C 1
ATOM 819 O O . HIS A 1 100 ? -5.796 1.453 -8.845 1.00 97.00 100 HIS A O 1
ATOM 825 N N . LEU A 1 101 ? -6.661 0.195 -7.198 1.00 96.81 101 LEU A N 1
ATOM 826 C CA . LEU A 1 101 ? -5.945 -1.022 -7.595 1.00 96.81 101 LEU A CA 1
ATOM 827 C C . LEU A 1 101 ? -6.364 -1.520 -8.985 1.00 96.81 101 LEU A C 1
ATOM 829 O O . LEU A 1 101 ? -5.502 -1.883 -9.786 1.00 96.81 101 LEU A O 1
ATOM 833 N N . MET A 1 102 ? -7.661 -1.501 -9.308 1.00 97.44 102 MET A N 1
ATOM 834 C CA . MET A 1 102 ? -8.163 -1.871 -10.638 1.00 97.44 102 MET A CA 1
ATOM 835 C C . MET A 1 102 ? -7.584 -0.970 -11.729 1.00 97.44 102 MET A C 1
ATOM 837 O O . MET A 1 102 ? -7.170 -1.472 -12.777 1.00 97.44 102 MET A O 1
ATOM 841 N N . VAL A 1 103 ? -7.504 0.342 -11.479 1.00 97.62 103 VAL A N 1
ATOM 842 C CA . VAL A 1 103 ? -6.849 1.281 -12.393 1.00 97.62 103 VAL A CA 1
ATOM 843 C C . VAL A 1 103 ? -5.396 0.880 -12.590 1.00 97.62 103 VAL A C 1
ATOM 845 O O . VAL A 1 103 ? -5.007 0.653 -13.731 1.00 97.62 103 VAL A O 1
ATOM 848 N N . ILE A 1 104 ? -4.614 0.707 -11.524 1.00 97.06 104 ILE A N 1
ATOM 849 C CA . ILE A 1 104 ? -3.192 0.343 -11.633 1.00 97.06 104 ILE A CA 1
ATOM 850 C C . ILE A 1 104 ? -3.014 -0.955 -12.439 1.00 97.06 104 ILE A C 1
ATOM 852 O O . ILE A 1 104 ? -2.239 -0.991 -13.399 1.00 97.06 104 ILE A O 1
ATOM 856 N N . ILE A 1 105 ? -3.788 -1.997 -12.119 1.00 95.44 105 ILE A N 1
ATOM 857 C CA . ILE A 1 105 ? -3.742 -3.300 -12.802 1.00 95.44 105 ILE A CA 1
ATOM 858 C C . ILE A 1 105 ? -4.111 -3.173 -14.287 1.00 95.44 105 ILE A C 1
ATOM 860 O O . ILE A 1 105 ? -3.469 -3.806 -15.129 1.00 95.44 105 ILE A O 1
ATOM 864 N N . SER A 1 106 ? -5.076 -2.318 -14.643 1.00 96.06 106 SER A N 1
ATOM 865 C CA . SER A 1 106 ? -5.488 -2.113 -16.042 1.00 96.06 106 SER A CA 1
ATOM 866 C C . SER A 1 106 ? -4.357 -1.598 -16.949 1.00 96.06 106 SER A C 1
ATOM 868 O O . SER A 1 106 ? -4.381 -1.826 -18.161 1.00 96.06 106 SER A O 1
ATOM 870 N N . PHE A 1 107 ? -3.323 -0.961 -16.382 1.00 95.50 107 PHE A N 1
ATOM 871 C CA . PHE A 1 107 ? -2.155 -0.486 -17.130 1.00 95.50 107 PHE A CA 1
ATOM 872 C C . PHE A 1 107 ? -1.088 -1.564 -17.371 1.00 95.50 107 PHE A C 1
ATOM 874 O O . PHE A 1 107 ? -0.143 -1.308 -18.125 1.00 95.50 107 PHE A O 1
ATOM 881 N N . TYR A 1 108 ? -1.243 -2.779 -16.827 1.00 93.44 108 TYR A N 1
ATOM 882 C CA . TYR A 1 108 ? -0.296 -3.889 -17.003 1.00 93.44 108 TYR A CA 1
ATOM 883 C C . TYR A 1 108 ? 0.134 -4.141 -18.469 1.00 93.44 108 TYR A C 1
ATOM 885 O O . TYR A 1 108 ? 1.339 -4.240 -18.726 1.00 93.44 108 TYR A O 1
ATOM 893 N N . PRO A 1 109 ? -0.772 -4.172 -19.473 1.00 92.56 109 PRO A N 1
ATOM 894 C CA . PRO A 1 109 ? -0.372 -4.388 -20.866 1.00 92.56 109 PRO A CA 1
ATOM 895 C C . PRO A 1 109 ? 0.545 -3.284 -21.409 1.00 92.56 109 PRO A C 1
ATOM 897 O O . PRO A 1 109 ? 1.422 -3.558 -22.228 1.00 92.56 109 PRO A O 1
ATOM 900 N N . LYS A 1 110 ? 0.373 -2.043 -20.935 1.00 92.50 110 LYS A N 1
ATOM 901 C CA . LYS A 1 110 ? 1.146 -0.878 -21.389 1.00 92.50 110 LYS A CA 1
ATOM 902 C C . LYS A 1 110 ? 2.545 -0.838 -20.776 1.00 92.50 110 LYS A C 1
ATOM 904 O O . LYS A 1 110 ? 3.473 -0.403 -21.449 1.00 92.50 110 LYS A O 1
ATOM 909 N N . VAL A 1 111 ? 2.725 -1.328 -19.548 1.00 92.88 111 VAL A N 1
ATOM 910 C CA . VAL A 1 111 ? 4.051 -1.394 -18.897 1.00 92.88 111 VAL A CA 1
ATOM 911 C C . VAL A 1 111 ? 4.904 -2.581 -19.364 1.00 92.88 111 VAL A C 1
ATOM 913 O O . VAL A 1 111 ? 6.106 -2.613 -19.104 1.00 92.88 111 VAL A O 1
ATOM 916 N N . LYS A 1 112 ? 4.331 -3.540 -20.108 1.00 88.56 112 LYS A N 1
ATOM 917 C CA . LYS A 1 112 ? 5.014 -4.770 -20.557 1.00 88.56 112 LYS A CA 1
ATOM 918 C C . LYS A 1 112 ? 6.294 -4.536 -21.366 1.00 88.56 112 LYS A C 1
ATOM 920 O O . LYS A 1 112 ? 7.204 -5.369 -21.304 1.00 88.56 112 LYS A O 1
ATOM 925 N N . TYR A 1 113 ? 6.349 -3.436 -22.111 1.00 87.31 113 TYR A N 1
ATOM 926 C CA . TYR A 1 113 ? 7.439 -3.116 -23.036 1.00 87.31 113 TYR A CA 1
ATOM 927 C C . TYR A 1 113 ? 8.502 -2.188 -22.440 1.00 87.31 113 TYR A C 1
ATOM 929 O O . TYR A 1 113 ? 9.505 -1.913 -23.092 1.00 87.31 113 TYR A O 1
ATOM 937 N N . ILE A 1 114 ? 8.316 -1.732 -21.199 1.00 92.62 114 ILE A N 1
ATOM 938 C CA . ILE A 1 114 ? 9.242 -0.801 -20.559 1.00 92.62 114 ILE A CA 1
ATOM 939 C C . ILE A 1 114 ? 10.502 -1.547 -20.113 1.00 92.62 114 ILE A C 1
ATOM 941 O O . ILE A 1 114 ? 10.455 -2.575 -19.423 1.00 92.62 114 ILE A O 1
ATOM 945 N N . GLN A 1 115 ? 11.648 -1.014 -20.522 1.00 92.62 115 GLN A N 1
ATOM 946 C CA . GLN A 1 115 ? 12.963 -1.544 -20.194 1.00 92.62 115 GLN A CA 1
ATOM 947 C C . GLN A 1 115 ? 13.638 -0.710 -19.104 1.00 92.62 115 GLN A C 1
ATOM 949 O O . GLN A 1 115 ? 13.234 0.413 -18.808 1.00 92.62 115 GLN A O 1
ATOM 954 N N . VAL A 1 116 ? 14.660 -1.296 -18.488 1.00 92.38 116 VAL A N 1
ATOM 955 C CA . VAL A 1 116 ? 15.525 -0.590 -17.540 1.00 92.38 116 VAL A CA 1
ATOM 956 C C . VAL A 1 116 ? 16.317 0.468 -18.306 1.00 92.38 116 VAL A C 1
ATOM 958 O O . VAL A 1 116 ? 16.851 0.175 -19.378 1.00 92.38 116 VAL A O 1
ATOM 961 N N . ASN A 1 117 ? 16.395 1.685 -17.771 1.00 92.88 117 ASN A N 1
ATOM 962 C CA . ASN A 1 117 ? 17.160 2.756 -18.406 1.00 92.88 117 ASN A CA 1
ATOM 963 C C . ASN A 1 117 ? 18.672 2.621 -18.131 1.00 92.88 117 ASN A C 1
ATOM 965 O O . ASN A 1 117 ? 19.119 1.793 -17.337 1.00 92.88 117 ASN A O 1
ATOM 969 N N . PHE A 1 118 ? 19.484 3.444 -18.798 1.00 92.38 118 PHE A N 1
ATOM 970 C CA . PHE A 1 118 ? 20.944 3.394 -18.660 1.00 92.38 118 PHE A CA 1
ATOM 971 C C . PHE A 1 118 ? 21.412 3.547 -17.202 1.00 92.38 118 PHE A C 1
ATOM 973 O O . PHE A 1 118 ? 22.214 2.747 -16.719 1.00 92.38 118 PHE A O 1
ATOM 980 N N . LEU A 1 119 ? 20.867 4.533 -16.483 1.00 91.12 119 LEU A N 1
ATOM 981 C CA . LEU A 1 119 ? 21.208 4.791 -15.084 1.00 91.12 119 LEU A CA 1
ATOM 982 C C . LEU A 1 119 ? 20.800 3.628 -14.171 1.00 91.12 119 LEU A C 1
ATOM 984 O O . LEU A 1 119 ? 21.543 3.252 -13.271 1.00 91.12 119 LEU A O 1
ATOM 988 N N . GLY A 1 120 ? 19.651 3.017 -14.433 1.00 89.38 120 GLY A N 1
ATOM 989 C CA . GLY A 1 120 ? 19.169 1.845 -13.728 1.00 89.38 120 GLY A CA 1
ATOM 990 C C . GLY A 1 120 ? 20.118 0.665 -13.900 1.00 89.38 120 GLY A C 1
ATOM 991 O O . GLY A 1 120 ? 20.521 0.057 -12.912 1.00 89.38 120 GLY A O 1
ATOM 992 N N . ASN A 1 121 ? 20.565 0.390 -15.126 1.00 90.88 121 ASN A N 1
ATOM 993 C CA . ASN A 1 121 ? 21.561 -0.656 -15.366 1.00 90.88 121 ASN A CA 1
ATOM 994 C C . ASN A 1 121 ? 22.874 -0.380 -14.617 1.00 90.88 121 ASN A C 1
ATOM 996 O O . ASN A 1 121 ? 23.449 -1.300 -14.034 1.00 90.88 121 ASN A O 1
ATOM 1000 N N . TYR A 1 122 ? 23.316 0.880 -14.580 1.00 92.06 122 TYR A N 1
ATOM 1001 C CA . TYR A 1 122 ? 24.499 1.287 -13.821 1.00 92.06 122 TYR A CA 1
ATOM 1002 C C . TYR A 1 122 ? 24.334 1.041 -12.313 1.00 92.06 122 TYR A C 1
ATOM 1004 O O . TYR A 1 122 ? 25.193 0.413 -11.697 1.00 92.06 122 TYR A O 1
ATOM 1012 N N . VAL A 1 123 ? 23.206 1.458 -11.732 1.00 89.44 123 VAL A N 1
ATOM 1013 C CA . VAL A 1 123 ? 22.896 1.242 -10.310 1.00 89.44 123 VAL A CA 1
ATOM 1014 C C . VAL A 1 123 ? 22.787 -0.249 -9.979 1.00 89.44 123 VAL A C 1
ATOM 1016 O O . VAL A 1 123 ? 23.354 -0.683 -8.981 1.00 89.44 123 VAL A O 1
ATOM 1019 N N . ASN A 1 124 ? 22.135 -1.056 -10.825 1.00 88.50 124 ASN A N 1
ATOM 1020 C CA . ASN A 1 124 ? 22.059 -2.510 -10.626 1.00 88.50 124 ASN A CA 1
ATOM 1021 C C . ASN A 1 124 ? 23.449 -3.140 -10.562 1.00 88.50 124 ASN A C 1
ATOM 1023 O O . ASN A 1 124 ? 23.709 -3.966 -9.688 1.00 88.50 124 ASN A O 1
ATOM 1027 N N . ARG A 1 125 ? 24.348 -2.738 -11.467 1.00 89.50 125 ARG A N 1
ATOM 1028 C CA . ARG A 1 125 ? 25.728 -3.225 -11.464 1.00 89.50 125 ARG A CA 1
ATOM 1029 C C . ARG A 1 125 ? 26.450 -2.823 -10.178 1.00 89.50 125 ARG A C 1
ATOM 1031 O O . ARG A 1 125 ? 27.007 -3.695 -9.523 1.00 89.50 125 ARG A O 1
ATOM 1038 N N . LEU A 1 126 ? 26.364 -1.551 -9.779 1.00 90.88 126 LEU A N 1
ATOM 1039 C CA . LEU A 1 126 ? 26.977 -1.069 -8.538 1.00 90.88 126 LEU A CA 1
ATOM 1040 C C . LEU A 1 126 ? 26.481 -1.828 -7.305 1.00 90.88 126 LEU A C 1
ATOM 1042 O O . LEU A 1 126 ? 27.288 -2.183 -6.451 1.00 90.88 126 LEU A O 1
ATOM 1046 N N . ILE A 1 127 ? 25.176 -2.095 -7.203 1.00 88.12 127 ILE A N 1
ATOM 1047 C CA . ILE A 1 127 ? 24.604 -2.835 -6.069 1.00 88.12 127 ILE A CA 1
ATOM 1048 C C . ILE A 1 127 ? 25.138 -4.268 -6.041 1.00 88.12 127 ILE A C 1
ATOM 1050 O O . ILE A 1 127 ? 25.565 -4.730 -4.987 1.00 88.12 127 ILE A O 1
ATOM 1054 N N . LEU A 1 128 ? 25.142 -4.965 -7.180 1.00 88.44 128 LEU A N 1
ATOM 1055 C CA . LEU A 1 128 ? 25.618 -6.350 -7.255 1.00 88.44 128 LEU A CA 1
ATOM 1056 C C . LEU A 1 128 ? 27.126 -6.474 -6.995 1.00 88.44 128 LEU A C 1
ATOM 1058 O O . LEU A 1 128 ? 27.561 -7.484 -6.444 1.00 88.44 128 LEU A O 1
ATOM 1062 N N . GLU A 1 129 ? 27.911 -5.464 -7.375 1.00 91.31 129 GLU A N 1
ATOM 1063 C CA . GLU A 1 129 ? 29.347 -5.384 -7.080 1.00 91.31 129 GLU A CA 1
ATOM 1064 C C . GLU A 1 129 ? 29.612 -5.027 -5.608 1.00 91.31 129 GLU A C 1
ATOM 1066 O O . GLU A 1 129 ? 30.487 -5.623 -4.984 1.00 91.31 129 GLU A O 1
ATOM 1071 N N . SER A 1 130 ? 28.832 -4.106 -5.033 1.00 93.25 130 SER A N 1
ATOM 1072 C CA . SER A 1 130 ? 28.999 -3.646 -3.643 1.00 93.25 130 SER A CA 1
ATOM 1073 C C . SER A 1 130 ? 28.471 -4.648 -2.614 1.00 93.25 130 SER A C 1
ATOM 1075 O O . SER A 1 130 ? 28.978 -4.720 -1.498 1.00 93.25 130 SER A O 1
ATOM 1077 N N . PHE A 1 131 ? 27.449 -5.428 -2.977 1.00 90.62 131 PHE A N 1
ATOM 1078 C CA . PHE A 1 131 ? 26.763 -6.366 -2.089 1.00 90.62 131 PHE A CA 1
ATOM 1079 C C . PHE A 1 131 ? 26.643 -7.748 -2.753 1.00 90.62 131 PHE A C 1
ATOM 1081 O O . PHE A 1 131 ? 25.578 -8.113 -3.266 1.00 90.62 131 PHE A O 1
ATOM 1088 N N . PRO A 1 132 ? 27.711 -8.570 -2.696 1.00 86.06 132 PRO A N 1
ATOM 1089 C CA . PRO A 1 132 ? 27.752 -9.888 -3.333 1.00 86.06 132 PRO A CA 1
ATOM 1090 C C . PRO A 1 132 ? 26.648 -10.845 -2.863 1.00 86.06 132 PRO A C 1
ATOM 1092 O O . PRO A 1 132 ? 26.284 -11.766 -3.592 1.00 86.06 132 PRO A O 1
ATOM 1095 N N . VAL A 1 133 ? 26.072 -10.605 -1.678 1.00 87.94 133 VAL A N 1
ATOM 1096 C CA . VAL A 1 133 ? 24.943 -11.375 -1.137 1.00 87.94 133 VAL A CA 1
ATOM 1097 C C . VAL A 1 133 ? 23.739 -11.400 -2.086 1.00 87.94 133 VAL A C 1
ATOM 1099 O O . VAL A 1 133 ? 23.082 -12.428 -2.230 1.00 87.94 133 VAL A O 1
ATOM 1102 N N . PHE A 1 134 ? 23.469 -10.309 -2.812 1.00 83.12 134 PHE A N 1
ATOM 1103 C CA . PHE A 1 134 ? 22.365 -10.284 -3.777 1.00 83.12 134 PHE A CA 1
ATOM 1104 C C . PHE A 1 134 ? 22.644 -11.165 -4.994 1.00 83.12 134 PHE A C 1
ATOM 1106 O O . PHE A 1 134 ? 21.713 -11.719 -5.577 1.00 83.12 134 PHE A O 1
ATOM 1113 N N . LYS A 1 135 ? 23.921 -11.348 -5.347 1.00 82.88 135 LYS A N 1
ATOM 1114 C CA . LYS A 1 135 ? 24.329 -12.290 -6.388 1.00 82.88 135 LYS A CA 1
ATOM 1115 C C . LYS A 1 135 ? 24.210 -13.737 -5.901 1.00 82.88 135 LYS A C 1
ATOM 1117 O O . LYS A 1 135 ? 23.754 -14.579 -6.668 1.00 82.88 135 LYS A O 1
ATOM 1122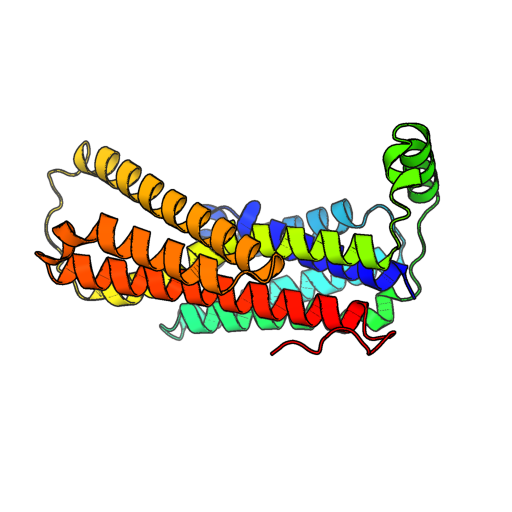 N N . SER A 1 136 ? 24.562 -14.023 -4.643 1.00 84.75 136 SER A N 1
ATOM 1123 C CA . SER A 1 136 ? 24.449 -15.378 -4.077 1.00 84.75 136 SER A CA 1
ATOM 1124 C C . SER A 1 136 ? 23.007 -15.819 -3.825 1.00 84.75 136 SER A C 1
ATOM 1126 O O . SER A 1 136 ? 22.724 -17.007 -3.900 1.00 84.75 136 SER A O 1
ATOM 1128 N N . LEU A 1 137 ? 22.093 -14.883 -3.548 1.00 84.62 137 LEU A N 1
ATOM 1129 C CA . LEU A 1 137 ? 20.669 -15.181 -3.352 1.00 84.62 137 LEU A CA 1
ATOM 1130 C C . LEU A 1 137 ? 19.951 -15.584 -4.652 1.00 84.62 137 LEU A C 1
ATOM 1132 O O . LEU A 1 137 ? 18.864 -16.150 -4.589 1.00 84.62 137 LEU A O 1
ATOM 1136 N N . SER A 1 138 ? 20.540 -15.319 -5.827 1.00 83.38 138 SER A N 1
ATOM 1137 C CA . SER A 1 138 ? 19.997 -15.706 -7.143 1.00 83.38 138 SER A CA 1
ATOM 1138 C C . SER A 1 138 ? 18.528 -15.309 -7.380 1.00 83.38 138 SER A C 1
ATOM 1140 O O . SER A 1 138 ? 17.800 -16.002 -8.086 1.00 83.38 138 SER A O 1
ATOM 1142 N N . LEU A 1 139 ? 18.092 -14.181 -6.803 1.00 86.12 139 LEU A N 1
ATOM 1143 C CA . LEU A 1 139 ? 16.701 -13.726 -6.880 1.00 86.12 139 LEU A CA 1
ATOM 1144 C C . LEU A 1 139 ? 16.292 -13.421 -8.323 1.00 86.12 139 LEU A C 1
ATOM 1146 O O . LEU A 1 139 ? 16.907 -12.601 -9.016 1.00 86.12 139 LEU A O 1
ATOM 1150 N N . THR A 1 140 ? 15.205 -14.048 -8.754 1.00 89.19 140 THR A N 1
ATOM 1151 C CA . THR A 1 140 ? 14.548 -13.775 -10.028 1.00 89.19 140 THR A CA 1
ATOM 1152 C C . THR A 1 140 ? 13.794 -12.443 -9.974 1.00 89.19 140 THR A C 1
ATOM 1154 O O . THR A 1 140 ? 13.549 -11.855 -8.919 1.00 89.19 140 THR A O 1
ATOM 1157 N N . LYS A 1 141 ? 13.390 -11.930 -11.139 1.00 87.75 141 LYS A N 1
ATOM 1158 C CA . LYS A 1 141 ? 12.584 -10.700 -11.220 1.00 87.75 141 LYS A CA 1
ATOM 1159 C C . LYS A 1 141 ? 11.201 -10.876 -10.584 1.00 87.75 141 LYS A C 1
ATOM 1161 O O . LYS A 1 141 ? 10.652 -9.918 -10.043 1.00 87.75 141 LYS A O 1
ATOM 1166 N N . GLU A 1 142 ? 10.651 -12.084 -10.651 1.00 89.62 142 GLU A N 1
ATOM 1167 C CA . GLU A 1 142 ? 9.450 -12.501 -9.932 1.00 89.62 142 GLU A CA 1
ATOM 1168 C C . GLU A 1 142 ? 9.626 -12.363 -8.419 1.00 89.62 142 GLU A C 1
ATOM 1170 O O . GLU A 1 142 ? 8.758 -11.773 -7.779 1.00 89.62 142 GLU A O 1
ATOM 1175 N N . ASP A 1 143 ? 10.755 -12.822 -7.874 1.00 91.12 143 ASP A N 1
ATOM 1176 C CA . ASP A 1 143 ? 11.030 -12.757 -6.432 1.00 91.12 143 ASP A CA 1
ATOM 1177 C C . ASP A 1 143 ? 11.080 -11.304 -5.944 1.00 91.12 143 ASP A C 1
ATOM 1179 O O . ASP A 1 143 ? 10.489 -10.965 -4.919 1.00 91.12 143 ASP A O 1
ATOM 1183 N N . TRP A 1 144 ? 11.703 -10.409 -6.720 1.00 91.44 144 TRP A N 1
ATOM 1184 C CA . TRP A 1 144 ? 11.707 -8.973 -6.422 1.00 91.44 144 TRP A CA 1
ATOM 1185 C C . TRP A 1 144 ? 10.307 -8.357 -6.450 1.00 91.44 144 TRP A C 1
ATOM 1187 O O . TRP A 1 144 ? 9.964 -7.572 -5.567 1.00 91.44 144 TRP A O 1
ATOM 1197 N N . ALA A 1 145 ? 9.485 -8.707 -7.443 1.00 94.19 145 ALA A N 1
ATOM 1198 C CA . ALA A 1 145 ? 8.105 -8.229 -7.513 1.00 94.19 145 ALA A CA 1
ATOM 1199 C C . ALA A 1 145 ? 7.289 -8.699 -6.297 1.00 94.19 145 ALA A C 1
ATOM 1201 O O . ALA A 1 145 ? 6.587 -7.897 -5.682 1.00 94.19 145 ALA A O 1
ATOM 1202 N N . ILE A 1 146 ? 7.434 -9.966 -5.902 1.00 94.31 146 ILE A N 1
ATOM 1203 C CA . ILE A 1 146 ? 6.779 -10.520 -4.712 1.00 94.31 146 ILE A CA 1
ATOM 1204 C C . ILE A 1 146 ? 7.258 -9.819 -3.443 1.00 94.31 146 ILE A C 1
ATOM 1206 O O . ILE A 1 146 ? 6.427 -9.434 -2.625 1.00 94.31 146 ILE A O 1
ATOM 1210 N N . LEU A 1 147 ? 8.563 -9.588 -3.289 1.00 95.00 147 LEU A N 1
ATOM 1211 C CA . LEU A 1 147 ? 9.110 -8.871 -2.136 1.00 95.00 147 LEU A CA 1
ATOM 1212 C C . LEU A 1 147 ? 8.490 -7.472 -2.000 1.00 95.00 147 LEU A C 1
ATOM 1214 O O . LEU A 1 147 ? 8.090 -7.072 -0.908 1.00 95.00 147 LEU A O 1
ATOM 1218 N N . ILE A 1 148 ? 8.343 -6.750 -3.114 1.00 97.12 148 ILE A N 1
ATOM 1219 C CA . ILE A 1 148 ? 7.695 -5.431 -3.143 1.00 97.12 148 ILE A CA 1
ATOM 1220 C C . ILE A 1 148 ? 6.218 -5.529 -2.730 1.00 97.12 148 ILE A C 1
ATOM 1222 O O . ILE A 1 148 ? 5.734 -4.683 -1.974 1.00 97.12 148 ILE A O 1
ATOM 1226 N N . LEU A 1 149 ? 5.496 -6.562 -3.174 1.00 97.25 149 LEU A N 1
ATOM 1227 C CA . LEU A 1 149 ? 4.102 -6.793 -2.776 1.00 97.25 149 LEU A CA 1
ATOM 1228 C C . LEU A 1 149 ? 3.968 -7.186 -1.299 1.00 97.25 149 LEU A C 1
ATOM 1230 O O . LEU A 1 149 ? 3.036 -6.728 -0.639 1.00 97.25 149 LEU A O 1
ATOM 1234 N N . ILE A 1 150 ? 4.911 -7.962 -0.758 1.00 97.75 150 ILE A N 1
ATOM 1235 C CA . ILE A 1 150 ? 4.983 -8.273 0.676 1.00 97.75 150 ILE A CA 1
ATOM 1236 C C . ILE A 1 150 ? 5.155 -6.973 1.471 1.00 97.75 150 ILE A C 1
ATOM 1238 O O . ILE A 1 150 ? 4.369 -6.703 2.377 1.00 97.75 150 ILE A O 1
ATOM 1242 N N . ILE A 1 151 ? 6.117 -6.122 1.095 1.00 98.12 151 ILE A N 1
ATOM 1243 C CA . ILE A 1 151 ? 6.331 -4.811 1.734 1.00 98.12 151 ILE A CA 1
ATOM 1244 C C . ILE A 1 151 ? 5.061 -3.951 1.651 1.00 98.12 151 ILE A C 1
ATOM 1246 O O . ILE A 1 151 ? 4.642 -3.362 2.648 1.00 98.12 151 ILE A O 1
ATOM 1250 N N . SER A 1 152 ? 4.412 -3.927 0.484 1.00 98.06 152 SER A N 1
ATOM 1251 C CA . SER A 1 152 ? 3.151 -3.207 0.265 1.00 98.06 152 SER A CA 1
ATOM 1252 C C . SER A 1 152 ? 2.049 -3.689 1.214 1.00 98.06 152 SER A C 1
ATOM 1254 O O . SER A 1 152 ? 1.352 -2.870 1.811 1.00 98.06 152 SER A O 1
ATOM 1256 N N . ALA A 1 153 ? 1.917 -5.005 1.407 1.00 98.06 153 ALA A N 1
ATOM 1257 C CA . ALA A 1 153 ? 0.942 -5.598 2.319 1.00 98.06 153 ALA A CA 1
ATOM 1258 C C . ALA A 1 153 ? 1.219 -5.240 3.787 1.00 98.06 153 ALA A C 1
ATOM 1260 O O . ALA A 1 153 ? 0.287 -4.879 4.506 1.00 98.06 153 ALA A O 1
ATOM 1261 N N . TYR A 1 154 ? 2.483 -5.270 4.226 1.00 98.19 154 TYR A N 1
ATOM 1262 C CA . TYR A 1 154 ? 2.854 -4.838 5.579 1.00 98.19 154 TYR A CA 1
ATOM 1263 C C . TYR A 1 154 ? 2.536 -3.355 5.813 1.00 98.19 154 TYR A C 1
ATOM 1265 O O . TYR A 1 154 ? 1.936 -3.020 6.836 1.00 98.19 154 TYR A O 1
ATOM 1273 N N . ILE A 1 155 ? 2.860 -2.474 4.858 1.00 97.50 155 ILE A N 1
ATOM 1274 C CA . ILE A 1 155 ? 2.521 -1.042 4.941 1.00 97.50 155 ILE A CA 1
ATOM 1275 C C . ILE A 1 155 ? 1.006 -0.849 5.008 1.00 97.50 155 ILE A C 1
ATOM 1277 O O . ILE A 1 155 ? 0.523 -0.093 5.856 1.00 97.50 155 ILE A O 1
ATOM 1281 N N . PHE A 1 156 ? 0.251 -1.544 4.154 1.00 96.94 156 PHE A N 1
ATOM 1282 C CA . PHE A 1 156 ? -1.207 -1.462 4.132 1.00 96.94 156 PHE A CA 1
ATOM 1283 C C . PHE A 1 156 ? -1.807 -1.893 5.473 1.00 96.94 156 PHE A C 1
ATOM 1285 O O . PHE A 1 156 ? -2.615 -1.179 6.059 1.00 96.94 156 PHE A O 1
ATOM 1292 N N . VAL A 1 157 ? -1.387 -3.039 6.004 1.00 97.06 157 VAL A N 1
ATOM 1293 C CA . VAL A 1 157 ? -1.907 -3.579 7.264 1.00 97.06 157 VAL A CA 1
ATOM 1294 C C . VAL A 1 157 ? -1.526 -2.704 8.469 1.00 97.06 157 VAL A C 1
ATOM 1296 O O . VAL A 1 157 ? -2.338 -2.533 9.388 1.00 97.06 157 VAL A O 1
ATOM 1299 N N . TRP A 1 158 ? -0.334 -2.102 8.450 1.00 95.50 158 TRP A N 1
ATOM 1300 C CA . TRP A 1 158 ? 0.098 -1.128 9.454 1.00 95.50 158 TRP A CA 1
ATOM 1301 C C . TRP A 1 158 ? -0.765 0.139 9.424 1.00 95.50 158 TRP A C 1
ATOM 1303 O O . TRP A 1 158 ? -1.308 0.537 10.453 1.00 95.50 158 TRP A O 1
ATOM 1313 N N . THR A 1 159 ? -0.946 0.736 8.242 1.00 93.12 159 THR A N 1
ATOM 1314 C CA . THR A 1 159 ? -1.616 2.037 8.067 1.00 93.12 159 THR A CA 1
ATOM 1315 C C . THR A 1 159 ? -3.107 1.912 7.729 1.00 93.12 159 THR A C 1
ATOM 1317 O O . THR A 1 159 ? -3.963 2.107 8.592 1.00 93.12 159 THR A O 1
ATOM 1320 N N . ALA A 1 160 ? -3.446 1.563 6.487 1.00 93.19 160 ALA A N 1
ATOM 1321 C CA . ALA A 1 160 ? -4.814 1.439 5.983 1.00 93.19 160 ALA A CA 1
ATOM 1322 C C . ALA A 1 160 ? -5.672 0.482 6.823 1.00 93.19 160 ALA A C 1
ATOM 1324 O O . ALA A 1 160 ? -6.842 0.763 7.084 1.00 93.19 160 ALA A O 1
ATOM 1325 N N . GLY A 1 161 ? -5.079 -0.610 7.311 1.00 94.19 161 GLY A N 1
ATOM 1326 C CA . GLY A 1 161 ? -5.724 -1.538 8.232 1.00 94.19 161 GLY A CA 1
ATOM 1327 C C . GLY A 1 161 ? -6.126 -0.881 9.553 1.00 94.19 161 GLY A C 1
ATOM 1328 O O . GLY A 1 161 ? -7.232 -1.119 10.035 1.00 94.19 161 GLY A O 1
ATOM 1329 N N . ALA A 1 162 ? -5.290 0.004 10.109 1.00 92.25 162 ALA A N 1
ATOM 1330 C CA . ALA A 1 162 ? -5.645 0.784 11.297 1.00 92.25 162 ALA A CA 1
ATOM 1331 C C . ALA A 1 162 ? -6.825 1.725 11.015 1.00 92.25 162 ALA A C 1
ATOM 1333 O O . ALA A 1 162 ? -7.766 1.791 11.805 1.00 92.25 162 ALA A O 1
ATOM 1334 N N . ILE A 1 163 ? -6.808 2.402 9.860 1.00 90.62 163 ILE A N 1
ATOM 1335 C CA . ILE A 1 163 ? -7.881 3.312 9.431 1.00 90.62 163 ILE A CA 1
ATOM 1336 C C . ILE A 1 163 ? -9.203 2.553 9.258 1.00 90.62 163 ILE A C 1
ATOM 1338 O O . ILE A 1 163 ? -10.242 3.033 9.710 1.00 90.62 163 ILE A O 1
ATOM 1342 N N . LEU A 1 164 ? -9.176 1.367 8.644 1.00 93.06 164 LEU A N 1
ATOM 1343 C CA . LEU A 1 164 ? -10.347 0.500 8.488 1.00 93.06 164 LEU A CA 1
ATOM 1344 C C . LEU A 1 164 ? -10.932 0.082 9.835 1.00 93.06 164 LEU A C 1
ATOM 1346 O O . LEU A 1 164 ? -12.126 0.269 10.060 1.00 93.06 164 LEU A O 1
ATOM 1350 N N . VAL A 1 165 ? -10.095 -0.441 10.737 1.00 92.31 165 VAL A N 1
ATOM 1351 C CA . VAL A 1 165 ? -10.532 -0.861 12.078 1.00 92.31 165 VAL A CA 1
ATOM 1352 C C . VAL A 1 165 ? -11.125 0.321 12.839 1.00 92.31 165 VAL A C 1
ATOM 1354 O O . VAL A 1 165 ? -12.203 0.194 13.415 1.00 92.31 165 VAL A O 1
ATOM 1357 N N . LYS A 1 166 ? -10.485 1.493 12.775 1.00 89.69 166 LYS A N 1
ATOM 1358 C CA . LYS A 1 166 ? -11.001 2.718 13.391 1.00 89.69 166 LYS A CA 1
ATOM 1359 C C . LYS A 1 166 ? -12.374 3.106 12.838 1.00 89.69 166 LYS A C 1
ATOM 1361 O O . LYS A 1 166 ? -13.293 3.311 13.618 1.00 89.69 166 LYS A O 1
ATOM 1366 N N . ARG A 1 167 ? -12.556 3.112 11.512 1.00 88.06 167 ARG A N 1
ATOM 1367 C CA . ARG A 1 167 ? -13.859 3.416 10.883 1.00 88.06 167 ARG A CA 1
ATOM 1368 C C . ARG A 1 167 ? -14.950 2.410 11.260 1.00 88.06 167 ARG A C 1
ATOM 1370 O O . ARG A 1 167 ? -16.113 2.793 11.359 1.00 88.06 167 ARG A O 1
ATOM 1377 N N . VAL A 1 168 ? -14.597 1.136 11.447 1.00 89.81 168 VAL A N 1
ATOM 1378 C CA . VAL A 1 168 ? -15.536 0.118 11.946 1.00 89.81 168 VAL A CA 1
ATOM 1379 C C . VAL A 1 168 ? -15.940 0.439 13.383 1.00 89.81 168 VAL A C 1
ATOM 1381 O O . VAL A 1 168 ? -17.132 0.455 13.671 1.00 89.81 168 VAL A O 1
ATOM 1384 N N . LEU A 1 169 ? -14.979 0.748 14.256 1.00 87.00 169 LEU A N 1
ATOM 1385 C CA . LEU A 1 169 ? -15.223 1.080 15.663 1.00 87.00 169 LEU A CA 1
ATOM 1386 C C . LEU A 1 169 ? -16.017 2.381 15.848 1.00 87.00 169 LEU A C 1
ATOM 1388 O O . LEU A 1 169 ? -16.921 2.430 16.678 1.00 87.00 169 LEU A O 1
ATOM 1392 N N . ASP A 1 170 ? -15.750 3.405 15.036 1.00 82.75 170 ASP A N 1
ATOM 1393 C CA . ASP A 1 170 ? -16.458 4.692 15.085 1.00 82.75 170 ASP A CA 1
ATOM 1394 C C . ASP A 1 170 ? -17.971 4.530 14.835 1.00 82.75 170 ASP A C 1
ATOM 1396 O O . ASP A 1 170 ? -18.779 5.277 15.386 1.00 82.75 170 ASP A O 1
ATOM 1400 N N . LYS A 1 171 ? -18.378 3.510 14.062 1.00 77.81 171 LYS A N 1
ATOM 1401 C CA . LYS A 1 171 ? -19.795 3.172 13.850 1.00 77.81 171 LYS A CA 1
ATOM 1402 C C . LYS A 1 171 ? -20.480 2.663 15.126 1.00 77.81 171 LYS A C 1
ATOM 1404 O O . LYS A 1 171 ? -21.679 2.868 15.277 1.00 77.81 171 LYS A O 1
ATOM 1409 N N . PHE A 1 172 ? -19.738 2.008 16.020 1.00 69.62 172 PHE A N 1
ATOM 1410 C CA . PHE A 1 172 ? -20.256 1.500 17.295 1.00 69.62 172 PHE A CA 1
ATOM 1411 C C . PHE A 1 172 ? -20.234 2.576 18.390 1.00 69.62 172 PHE A C 1
ATOM 1413 O O . PHE A 1 172 ? -21.183 2.683 19.161 1.00 69.62 172 PHE A O 1
ATOM 1420 N N . ASN A 1 173 ? -19.206 3.432 18.409 1.00 61.75 173 ASN A N 1
ATOM 1421 C CA . ASN A 1 173 ? -19.089 4.521 19.388 1.00 61.75 173 ASN A CA 1
ATOM 1422 C C . ASN A 1 173 ? -20.137 5.633 19.214 1.00 61.75 173 ASN A C 1
ATOM 1424 O O . ASN A 1 173 ? -20.413 6.352 20.169 1.00 61.75 173 ASN A O 1
ATOM 1428 N N . PHE A 1 174 ? -20.779 5.749 18.045 1.00 51.78 174 PHE A N 1
ATOM 1429 C CA . PHE A 1 174 ? -21.890 6.689 17.823 1.00 51.78 174 PHE A CA 1
ATOM 1430 C C . PHE A 1 174 ? -23.140 6.396 18.686 1.00 51.78 174 PHE A C 1
ATOM 1432 O O . PHE A 1 174 ? -24.125 7.124 18.605 1.00 51.78 174 PHE A O 1
ATOM 1439 N N . SER A 1 175 ? -23.107 5.340 19.508 1.00 45.22 175 SER A N 1
ATOM 1440 C CA . SER A 1 175 ? -24.170 4.960 20.442 1.00 45.22 175 SER A CA 1
ATOM 1441 C C . SER A 1 175 ? -23.905 5.352 21.912 1.00 45.22 175 SER A C 1
ATOM 1443 O O . SER A 1 175 ? -24.753 5.064 22.754 1.00 45.22 175 SER A O 1
ATOM 1445 N N . GLY A 1 176 ? -22.768 5.983 22.250 1.00 40.59 176 GLY A N 1
ATOM 1446 C CA . GLY A 1 176 ? -22.387 6.323 23.633 1.00 40.59 176 GLY A CA 1
ATOM 1447 C C . GLY A 1 176 ? -22.402 7.830 23.925 1.00 40.59 176 GLY A C 1
ATOM 1448 O O . GLY A 1 176 ? -21.622 8.573 23.343 1.00 40.59 176 GLY A O 1
ATOM 1449 N N . ASN A 1 177 ? -23.294 8.242 24.832 1.00 36.62 177 ASN A N 1
ATOM 1450 C CA . ASN A 1 177 ? -23.607 9.602 25.299 1.00 36.62 177 ASN A CA 1
ATOM 1451 C C . ASN A 1 177 ? -22.499 10.676 25.239 1.00 36.62 177 ASN A C 1
ATOM 1453 O O . ASN A 1 177 ? -21.446 10.567 25.869 1.00 36.62 177 ASN A O 1
ATOM 1457 N N . ASP A 1 178 ? -22.872 11.807 24.632 1.00 43.97 178 ASP A N 1
ATOM 1458 C CA . ASP A 1 178 ? -22.376 13.143 24.956 1.00 43.97 178 ASP A CA 1
ATOM 1459 C C . ASP A 1 178 ? -22.575 13.408 26.454 1.00 43.97 178 ASP A C 1
ATOM 1461 O O . ASP A 1 178 ? -23.714 13.356 26.908 1.00 43.97 178 ASP A O 1
ATOM 1465 N N . ASN A 1 179 ? -21.504 13.662 27.217 1.00 41.44 179 ASN A N 1
ATOM 1466 C CA . ASN A 1 179 ? -21.441 14.590 28.363 1.00 41.44 179 ASN A CA 1
ATOM 1467 C C . ASN A 1 179 ? -20.191 14.314 29.214 1.00 41.44 179 ASN A C 1
ATOM 1469 O O . ASN A 1 179 ? -20.236 13.459 30.084 1.00 41.44 179 ASN A O 1
ATOM 1473 N N . GLU A 1 180 ? -19.109 15.074 29.007 1.00 41.44 180 GLU A N 1
ATOM 1474 C CA . GLU A 1 180 ? -18.222 15.569 30.084 1.00 41.44 180 GLU A CA 1
ATOM 1475 C C . GLU A 1 180 ? -17.102 16.442 29.486 1.00 41.44 180 GLU A C 1
ATOM 1477 O O . GLU A 1 180 ? -16.056 15.972 29.048 1.00 41.44 180 GLU A O 1
ATOM 1482 N N . LYS A 1 181 ? -17.338 17.760 29.415 1.00 46.19 181 LYS A N 1
ATOM 1483 C CA . LYS A 1 181 ? -16.473 18.723 28.702 1.00 46.19 181 LYS A CA 1
ATOM 1484 C C . LYS A 1 181 ? -15.420 19.438 29.562 1.00 46.19 181 LYS A C 1
ATOM 1486 O O . LYS A 1 181 ? -14.686 20.256 29.017 1.00 46.19 181 LYS A O 1
ATOM 1491 N N . THR A 1 182 ? -15.289 19.158 30.862 1.00 40.69 182 THR A N 1
ATOM 1492 C CA . THR A 1 182 ? -14.573 20.099 31.760 1.00 40.69 182 THR A CA 1
ATOM 1493 C C . THR A 1 182 ? -13.357 19.528 32.506 1.00 40.69 182 THR A C 1
ATOM 1495 O O . THR A 1 182 ? -12.562 20.299 33.031 1.00 40.69 182 THR A O 1
ATOM 1498 N N . ILE A 1 183 ? -13.088 18.215 32.458 1.00 44.62 183 ILE A N 1
ATOM 1499 C CA . ILE A 1 183 ? -11.834 17.608 32.984 1.00 44.62 183 ILE A CA 1
ATOM 1500 C C . ILE A 1 183 ? -10.748 17.548 31.873 1.00 44.62 183 ILE A C 1
ATOM 1502 O O . ILE A 1 183 ? -9.757 16.830 31.956 1.00 44.62 183 ILE A O 1
ATOM 1506 N N . GLY A 1 184 ? -10.919 18.307 30.787 1.00 49.44 184 GLY A N 1
ATOM 1507 C CA . GLY A 1 184 ? -10.443 17.998 29.430 1.00 49.44 184 GLY A CA 1
ATOM 1508 C C . GLY A 1 184 ? -8.999 18.327 29.021 1.00 49.44 184 GLY A C 1
ATOM 1509 O O . GLY A 1 184 ? -8.744 18.351 27.825 1.00 49.44 184 GLY A O 1
ATOM 1510 N N . LEU A 1 185 ? -8.036 18.599 29.911 1.00 46.94 185 LEU A N 1
ATOM 1511 C CA . LEU A 1 185 ? -6.641 18.896 29.485 1.00 46.94 185 LEU A CA 1
ATOM 1512 C C . LEU A 1 185 ? -5.599 17.874 29.968 1.00 46.94 185 LEU A C 1
ATOM 1514 O O . LEU A 1 185 ? -4.697 17.500 29.220 1.00 46.94 185 LEU A O 1
ATOM 1518 N N . ILE A 1 186 ? -5.730 17.371 31.197 1.00 50.03 186 ILE A N 1
ATOM 1519 C CA . ILE A 1 186 ? -4.876 16.283 31.707 1.00 50.03 186 ILE A CA 1
ATOM 1520 C C . ILE A 1 186 ? -5.463 14.923 31.305 1.00 50.03 186 ILE A C 1
ATOM 1522 O O . ILE A 1 186 ? -4.718 14.035 30.887 1.00 50.03 186 ILE A O 1
ATOM 1526 N N . SER A 1 187 ? -6.795 14.789 31.339 1.00 49.31 187 SER A N 1
ATOM 1527 C CA . SER A 1 187 ? -7.499 13.622 30.793 1.00 49.31 187 SER A CA 1
ATOM 1528 C C . SER A 1 187 ? -7.208 13.460 29.306 1.00 49.31 187 SER A C 1
ATOM 1530 O O . SER A 1 187 ? -6.769 12.392 28.917 1.00 49.31 187 SER A O 1
ATOM 1532 N N . THR A 1 188 ? -7.279 14.521 28.498 1.00 53.53 188 THR A N 1
ATOM 1533 C CA . THR A 1 188 ? -7.018 14.431 27.052 1.00 53.53 188 THR A CA 1
ATOM 1534 C C . THR A 1 188 ? -5.588 14.035 26.721 1.00 53.53 188 THR A C 1
ATOM 1536 O O . THR A 1 188 ? -5.381 13.323 25.741 1.00 53.53 188 THR A O 1
ATOM 1539 N N . LYS A 1 189 ? -4.583 14.403 27.530 1.00 49.31 189 LYS A N 1
ATOM 1540 C CA . LYS A 1 189 ? -3.195 13.948 27.321 1.00 49.31 189 LYS A CA 1
ATOM 1541 C C . LYS A 1 189 ? -2.988 12.480 27.719 1.00 49.31 189 LYS A C 1
ATOM 1543 O O . LYS A 1 189 ? -2.268 11.756 27.038 1.00 49.31 189 LYS A O 1
ATOM 1548 N N . ILE A 1 190 ? -3.635 12.017 28.790 1.00 51.34 190 ILE A N 1
ATOM 1549 C CA . ILE A 1 190 ? -3.590 10.608 29.222 1.00 51.34 190 ILE A CA 1
ATOM 1550 C C . ILE A 1 190 ? -4.427 9.716 28.289 1.00 51.34 190 ILE A C 1
ATOM 1552 O O . ILE A 1 190 ? -4.014 8.608 27.958 1.00 51.34 190 ILE A O 1
ATOM 1556 N N . GLU A 1 191 ? -5.572 10.203 27.829 1.00 55.41 191 GLU A N 1
ATOM 1557 C CA . GLU A 1 191 ? -6.512 9.529 26.935 1.00 55.41 191 GLU A CA 1
ATOM 1558 C C . GLU A 1 191 ? -5.983 9.487 25.498 1.00 55.41 191 GLU A C 1
ATOM 1560 O O . GLU A 1 191 ? -6.017 8.431 24.874 1.00 55.41 191 GLU A O 1
ATOM 1565 N N . SER A 1 192 ? -5.350 10.561 25.008 1.00 59.41 192 SER A N 1
ATOM 1566 C CA . SER A 1 192 ? -4.597 10.526 23.741 1.00 59.41 192 SER A CA 1
ATOM 1567 C C . SER A 1 192 ? -3.408 9.565 23.800 1.00 59.41 192 SER A C 1
ATOM 1569 O O . SER A 1 192 ? -3.221 8.789 22.866 1.00 59.41 192 SER A O 1
ATOM 1571 N N . ASN A 1 193 ? -2.655 9.520 24.907 1.00 58.22 193 ASN A N 1
ATOM 1572 C CA . ASN A 1 193 ? -1.586 8.528 25.070 1.00 58.22 193 ASN A CA 1
ATOM 1573 C C . ASN A 1 193 ? -2.119 7.089 25.132 1.00 58.22 193 ASN A C 1
ATOM 1575 O O . ASN A 1 193 ? -1.541 6.198 24.511 1.00 58.22 193 ASN A O 1
ATOM 1579 N N . ARG A 1 194 ? -3.226 6.837 25.842 1.00 59.88 194 ARG A N 1
ATOM 1580 C CA . ARG A 1 194 ? -3.864 5.508 25.874 1.00 59.88 194 ARG A CA 1
ATOM 1581 C C . ARG A 1 194 ? -4.405 5.101 24.504 1.00 59.88 194 ARG A C 1
ATOM 1583 O O . ARG A 1 194 ? -4.245 3.940 24.126 1.00 59.88 194 ARG A O 1
ATOM 1590 N N . ASN A 1 195 ? -4.971 6.043 23.752 1.00 66.25 195 ASN A N 1
ATOM 1591 C CA . ASN A 1 195 ? -5.435 5.813 22.385 1.00 66.25 195 ASN A CA 1
ATOM 1592 C C . ASN A 1 195 ? -4.268 5.455 21.454 1.00 66.25 195 ASN A C 1
ATOM 1594 O O . ASN A 1 195 ? -4.371 4.478 20.714 1.00 66.25 195 ASN A O 1
ATOM 1598 N N . ASN A 1 196 ? -3.127 6.142 21.577 1.00 74.88 196 ASN A N 1
ATOM 1599 C CA . ASN A 1 196 ? -1.921 5.830 20.804 1.00 74.88 196 ASN A CA 1
ATOM 1600 C C . ASN A 1 196 ? -1.357 4.433 21.131 1.00 74.88 196 ASN A C 1
ATOM 1602 O O . ASN A 1 196 ? -0.946 3.708 20.228 1.00 74.88 196 ASN A O 1
ATOM 1606 N N . ILE A 1 197 ? -1.367 4.020 22.407 1.00 81.94 197 ILE A N 1
ATOM 1607 C CA . ILE A 1 197 ? -0.907 2.676 22.811 1.00 81.94 197 ILE A CA 1
ATOM 1608 C C . ILE A 1 197 ? -1.840 1.591 22.262 1.00 81.94 197 ILE A C 1
ATOM 1610 O O . ILE A 1 197 ? -1.368 0.578 21.748 1.00 81.94 197 ILE A O 1
ATOM 1614 N N . GLY A 1 198 ? -3.159 1.789 22.350 1.00 80.38 198 GLY A N 1
ATOM 1615 C CA . GLY A 1 198 ? -4.136 0.842 21.806 1.00 80.38 198 GLY A CA 1
ATOM 1616 C C . GLY A 1 198 ? -4.011 0.673 20.289 1.00 80.38 198 GLY A C 1
ATOM 1617 O O . GLY A 1 198 ? -4.051 -0.455 19.792 1.00 80.38 198 GLY A O 1
ATOM 1618 N N . GLU A 1 199 ? -3.802 1.776 19.566 1.00 84.19 199 GLU A N 1
ATOM 1619 C CA . GLU A 1 199 ? -3.545 1.760 18.124 1.00 84.19 199 GLU A CA 1
ATOM 1620 C C . GLU A 1 199 ? -2.268 0.978 17.787 1.00 84.19 199 GLU A C 1
ATOM 1622 O O . GLU A 1 199 ? -2.307 0.096 16.925 1.00 84.19 199 GLU A O 1
ATOM 1627 N N . LEU A 1 200 ? -1.175 1.223 18.519 1.00 88.88 200 LEU A N 1
ATOM 1628 C CA . LEU A 1 200 ? 0.104 0.535 18.329 1.00 88.88 200 LEU A CA 1
ATOM 1629 C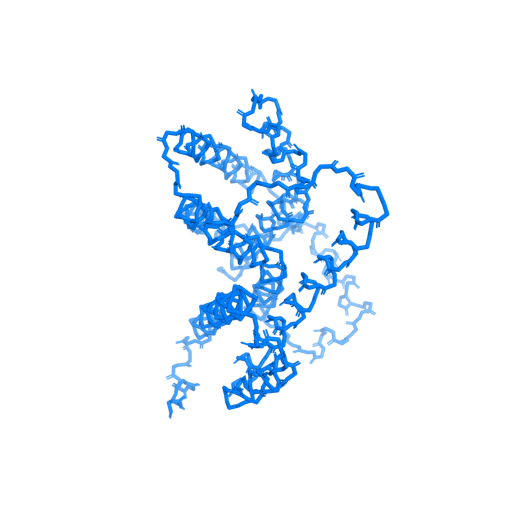 C . LEU A 1 200 ? 0.015 -0.969 18.629 1.00 88.88 200 LEU A C 1
ATOM 1631 O O . LEU A 1 200 ? 0.530 -1.773 17.855 1.00 88.88 200 LEU A O 1
ATOM 1635 N N . ILE A 1 201 ? -0.688 -1.378 19.694 1.00 88.25 201 ILE A N 1
ATOM 1636 C CA . ILE A 1 201 ? -0.944 -2.804 19.977 1.00 88.25 201 ILE A CA 1
ATOM 1637 C C . ILE A 1 201 ? -1.678 -3.449 18.798 1.00 88.25 201 ILE A C 1
ATOM 1639 O O . ILE A 1 201 ? -1.281 -4.518 18.333 1.00 88.25 201 ILE A O 1
ATOM 1643 N N . GLY A 1 202 ? -2.720 -2.788 18.286 1.00 90.50 202 GLY A N 1
ATOM 1644 C CA . GLY A 1 202 ? -3.459 -3.280 17.128 1.00 90.50 202 GLY A CA 1
ATOM 1645 C C . GLY A 1 202 ? -2.585 -3.387 15.876 1.00 90.50 202 GLY A C 1
ATOM 1646 O O . GLY A 1 202 ? -2.679 -4.374 15.155 1.00 90.50 202 GLY A O 1
ATOM 1647 N N . GLN A 1 203 ? -1.721 -2.403 15.616 1.00 93.56 203 GLN A N 1
ATOM 1648 C CA . GLN A 1 203 ? -0.771 -2.431 14.496 1.00 93.56 203 GLN A CA 1
ATOM 1649 C C . GLN A 1 203 ? 0.211 -3.605 14.602 1.00 93.56 203 GLN A C 1
ATOM 1651 O O . GLN A 1 203 ? 0.379 -4.350 13.634 1.00 93.56 203 GLN A O 1
ATOM 1656 N N . LEU A 1 204 ? 0.808 -3.807 15.781 1.00 93.94 204 LEU A N 1
ATOM 1657 C CA . LEU A 1 204 ? 1.738 -4.909 16.038 1.00 93.94 204 LEU A CA 1
ATOM 1658 C C . LEU A 1 204 ? 1.071 -6.276 15.867 1.00 93.94 204 LEU A C 1
ATOM 1660 O O . LEU A 1 204 ? 1.628 -7.153 15.208 1.00 93.94 204 LEU A O 1
ATOM 1664 N N . GLU A 1 205 ? -0.134 -6.455 16.404 1.00 93.62 205 GLU A N 1
ATOM 1665 C CA . GLU A 1 205 ? -0.884 -7.705 16.273 1.00 93.62 205 GLU A CA 1
ATOM 1666 C C . GLU A 1 205 ? -1.130 -8.057 14.804 1.00 93.62 205 GLU A C 1
ATOM 1668 O O . GLU A 1 205 ? -0.911 -9.196 14.399 1.00 93.62 205 GLU A O 1
ATOM 1673 N N . ARG A 1 206 ? -1.519 -7.079 13.979 1.00 95.75 206 ARG A N 1
ATOM 1674 C CA . ARG A 1 206 ? -1.747 -7.335 12.555 1.00 95.75 206 ARG A CA 1
ATOM 1675 C C . ARG A 1 206 ? -0.473 -7.715 11.801 1.00 95.75 206 ARG A C 1
ATOM 1677 O O . ARG A 1 206 ? -0.532 -8.588 10.938 1.00 95.75 206 ARG A O 1
ATOM 1684 N N . ILE A 1 207 ? 0.673 -7.113 12.141 1.00 97.00 207 ILE A N 1
ATOM 1685 C CA . ILE A 1 207 ? 1.980 -7.536 11.606 1.00 97.00 207 ILE A CA 1
ATOM 1686 C C . ILE A 1 207 ? 2.262 -8.991 11.986 1.00 97.00 207 ILE A C 1
ATOM 1688 O O . ILE A 1 207 ? 2.660 -9.779 11.124 1.00 97.00 207 ILE A O 1
ATOM 1692 N N . VAL A 1 208 ? 2.049 -9.358 13.254 1.00 96.31 208 VAL A N 1
ATOM 1693 C CA . VAL A 1 208 ? 2.250 -10.734 13.729 1.00 96.31 208 VAL A CA 1
ATOM 1694 C C . VAL A 1 208 ? 1.337 -11.694 12.970 1.00 96.31 208 VAL A C 1
ATOM 1696 O O . VAL A 1 208 ? 1.825 -12.677 12.421 1.00 96.31 208 VAL A O 1
ATOM 1699 N N . ILE A 1 209 ? 0.042 -11.386 12.853 1.00 96.31 209 ILE A N 1
ATOM 1700 C CA . ILE A 1 209 ? -0.922 -12.227 12.131 1.00 96.31 209 ILE A CA 1
ATOM 1701 C C . ILE A 1 209 ? -0.521 -12.386 10.662 1.00 96.31 209 ILE A C 1
ATOM 1703 O O . ILE A 1 209 ? -0.454 -13.515 10.180 1.00 96.31 209 ILE A O 1
ATOM 1707 N N . LEU A 1 210 ? -0.212 -11.291 9.955 1.00 97.19 210 LEU A N 1
ATOM 1708 C CA . LEU A 1 210 ? 0.223 -11.354 8.555 1.00 97.19 210 LEU A CA 1
ATOM 1709 C C . LEU A 1 210 ? 1.471 -12.235 8.400 1.00 97.19 210 LEU A C 1
ATOM 1711 O O . LEU A 1 210 ? 1.530 -13.068 7.499 1.00 97.19 210 LEU A O 1
ATOM 1715 N N . THR A 1 211 ? 2.430 -12.105 9.318 1.00 96.88 211 THR A N 1
ATOM 1716 C CA . THR A 1 211 ? 3.651 -12.924 9.331 1.00 96.88 211 THR A CA 1
ATOM 1717 C C . THR A 1 211 ? 3.332 -14.404 9.532 1.00 96.88 211 THR A C 1
ATOM 1719 O O . THR A 1 211 ? 3.842 -15.245 8.798 1.00 96.88 211 THR A O 1
ATOM 1722 N N . LEU A 1 212 ? 2.446 -14.740 10.473 1.00 95.81 212 LEU A N 1
ATOM 1723 C CA . LEU A 1 212 ? 2.031 -16.124 10.719 1.00 95.81 212 LEU A CA 1
ATOM 1724 C C . LEU A 1 212 ? 1.308 -16.740 9.513 1.00 95.81 212 LEU A C 1
ATOM 1726 O O . LEU A 1 212 ? 1.534 -17.915 9.222 1.00 95.81 212 LEU A O 1
ATOM 1730 N N . ILE A 1 213 ? 0.505 -15.959 8.781 1.00 95.31 213 ILE A N 1
ATOM 1731 C CA . ILE A 1 213 ? -0.128 -16.406 7.528 1.00 95.31 213 ILE A CA 1
ATOM 1732 C C . ILE A 1 213 ? 0.937 -16.726 6.475 1.00 95.31 213 ILE A C 1
ATOM 1734 O O . ILE A 1 213 ? 0.891 -17.798 5.874 1.00 95.31 213 ILE A O 1
ATOM 1738 N N . LEU A 1 214 ? 1.919 -15.839 6.278 1.00 93.44 214 LEU A N 1
ATOM 1739 C CA . LEU A 1 214 ? 3.006 -16.056 5.313 1.00 93.44 214 LEU A CA 1
ATOM 1740 C C . LEU A 1 214 ? 3.902 -17.244 5.694 1.00 93.44 214 LEU A C 1
ATOM 1742 O O . LEU A 1 214 ? 4.357 -17.976 4.818 1.00 93.44 214 LEU A O 1
ATOM 1746 N N . CYS A 1 215 ? 4.080 -17.495 6.992 1.00 94.12 215 CYS A N 1
ATOM 1747 C CA . CYS A 1 215 ? 4.738 -18.694 7.516 1.00 94.12 215 CYS A CA 1
ATOM 1748 C C . CYS A 1 215 ? 3.854 -19.955 7.472 1.00 94.12 215 CYS A C 1
ATOM 1750 O O . CYS A 1 215 ? 4.279 -21.000 7.963 1.00 94.12 215 CYS A O 1
ATOM 1752 N N . LYS A 1 216 ? 2.627 -19.876 6.933 1.00 90.19 216 LYS A N 1
ATOM 1753 C CA . LYS A 1 216 ? 1.628 -20.962 6.898 1.00 90.19 216 LYS A CA 1
ATOM 1754 C C . LYS A 1 216 ? 1.268 -21.529 8.282 1.00 90.19 216 LYS A C 1
ATOM 1756 O O . LYS A 1 216 ? 0.786 -22.651 8.398 1.00 90.19 216 LYS A O 1
ATOM 1761 N N . SER A 1 217 ? 1.458 -20.749 9.345 1.00 92.12 217 SER A N 1
ATOM 1762 C CA . SER A 1 217 ? 1.185 -21.148 10.728 1.00 92.12 217 SER A CA 1
ATOM 1763 C C . SER A 1 217 ? -0.162 -20.602 11.200 1.00 92.12 217 SER A C 1
ATOM 1765 O O . SER A 1 217 ? -0.248 -19.750 12.087 1.00 92.12 217 SER A O 1
ATOM 1767 N N . LEU A 1 218 ? -1.249 -21.094 10.596 1.00 87.81 218 LEU A N 1
ATOM 1768 C CA . LEU A 1 218 ? -2.607 -20.668 10.957 1.00 87.81 218 LEU A CA 1
ATOM 1769 C C . LEU A 1 218 ? -2.953 -21.024 12.414 1.00 87.81 218 LEU A C 1
ATOM 1771 O O . LEU A 1 218 ? -3.643 -20.262 13.087 1.00 87.81 218 LEU A O 1
ATOM 1775 N N . GLY A 1 219 ? -2.407 -22.129 12.934 1.00 90.56 219 GLY A N 1
ATOM 1776 C CA . GLY A 1 219 ? -2.570 -22.526 14.335 1.00 90.56 219 GLY A CA 1
ATOM 1777 C C . GLY A 1 219 ? -1.969 -21.527 15.331 1.00 90.56 219 GLY A C 1
ATOM 1778 O O . GLY A 1 219 ? -2.546 -21.294 16.385 1.00 90.56 219 GLY A O 1
ATOM 1779 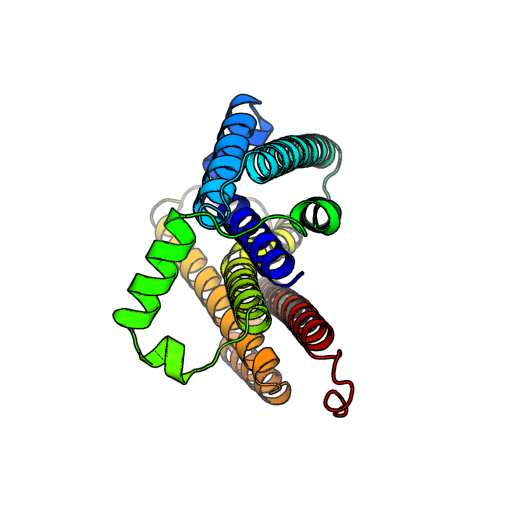N N . ALA A 1 220 ? -0.860 -20.859 15.001 1.00 92.81 220 ALA A N 1
ATOM 1780 C CA . ALA A 1 220 ? -0.283 -19.849 15.891 1.00 92.81 220 ALA A CA 1
ATOM 1781 C C . ALA A 1 220 ? -1.150 -18.580 15.991 1.00 92.81 220 ALA A C 1
ATOM 1783 O O . ALA A 1 220 ? -1.102 -17.879 17.002 1.00 92.81 220 ALA A O 1
ATOM 1784 N N . ILE A 1 221 ? -1.981 -18.294 14.982 1.00 92.19 221 ILE A N 1
ATOM 1785 C CA . ILE A 1 221 ? -2.899 -17.145 15.000 1.00 92.19 221 ILE A CA 1
ATOM 1786 C C . ILE A 1 221 ? -3.943 -17.317 16.113 1.00 92.19 221 ILE A C 1
ATOM 1788 O O . ILE A 1 221 ? -4.260 -16.351 16.811 1.00 92.19 221 ILE A O 1
ATOM 1792 N N . SER A 1 222 ? -4.436 -18.542 16.335 1.00 89.00 222 SER A N 1
ATOM 1793 C CA . SER A 1 222 ? -5.398 -18.817 17.411 1.00 89.00 222 SER A CA 1
ATOM 1794 C C . SER A 1 222 ? -4.776 -18.635 18.800 1.00 89.00 222 SER A C 1
ATOM 1796 O O . SER A 1 222 ? -5.448 -18.121 19.693 1.00 89.00 222 SER A O 1
ATOM 1798 N N . LEU A 1 223 ? -3.483 -18.948 18.970 1.00 91.06 223 LEU A N 1
ATOM 1799 C CA . LEU A 1 223 ? -2.741 -18.679 20.209 1.00 91.06 223 LEU A CA 1
ATOM 1800 C C . LEU A 1 223 ? -2.621 -17.177 20.489 1.00 91.06 223 LEU A C 1
ATOM 1802 O O . LEU A 1 223 ? -2.871 -16.748 21.614 1.00 91.06 223 LEU A O 1
ATOM 1806 N N . VAL A 1 224 ? -2.287 -16.371 19.474 1.00 91.06 224 VAL A N 1
ATOM 1807 C CA . VAL A 1 224 ? -2.226 -14.902 19.606 1.00 91.06 224 VAL A CA 1
ATOM 1808 C C . VAL A 1 224 ? -3.592 -14.344 20.014 1.00 91.06 224 VAL A C 1
ATOM 1810 O O . VAL A 1 224 ? -3.685 -13.540 20.945 1.00 91.06 224 VAL A O 1
ATOM 1813 N N . PHE A 1 225 ? -4.665 -14.820 19.378 1.00 87.69 225 PHE A N 1
ATOM 1814 C CA . PHE A 1 225 ? -6.030 -14.404 19.702 1.00 87.69 225 PHE A CA 1
ATOM 1815 C C . PHE A 1 225 ? -6.467 -14.826 21.116 1.00 87.69 225 PHE A C 1
ATOM 1817 O O . PHE A 1 225 ? -7.054 -14.027 21.854 1.00 87.69 225 PHE A O 1
ATOM 1824 N N . ALA A 1 226 ? -6.148 -16.055 21.530 1.00 89.62 226 ALA A N 1
ATOM 1825 C CA . ALA A 1 226 ? -6.433 -16.551 22.874 1.00 89.62 226 ALA A CA 1
ATOM 1826 C C . ALA A 1 226 ? -5.681 -15.741 23.941 1.00 89.62 226 ALA A C 1
ATOM 1828 O O . ALA A 1 226 ? -6.292 -15.277 24.906 1.00 89.62 226 ALA A O 1
ATOM 1829 N N . ALA A 1 227 ? -4.384 -15.489 23.734 1.00 88.31 227 ALA A N 1
ATOM 1830 C CA . ALA A 1 227 ? -3.570 -14.678 24.638 1.00 88.31 227 ALA A CA 1
ATOM 1831 C C . ALA A 1 227 ? -4.145 -13.263 24.805 1.00 88.31 227 ALA A C 1
ATOM 1833 O O . ALA A 1 227 ? -4.252 -12.759 25.927 1.00 88.31 227 ALA A O 1
ATOM 1834 N N . LYS A 1 228 ? -4.592 -12.641 23.706 1.00 84.75 228 LYS A N 1
ATOM 1835 C CA . LYS A 1 228 ? -5.237 -11.323 23.740 1.00 84.75 228 LYS A CA 1
ATOM 1836 C C . LYS A 1 228 ? -6.557 -11.339 24.515 1.00 84.75 228 LYS A C 1
ATOM 1838 O O . LYS A 1 228 ? -6.819 -10.419 25.292 1.00 84.75 228 LYS A O 1
ATOM 1843 N N . SER A 1 229 ? -7.361 -12.385 24.336 1.00 84.50 229 SER A N 1
ATOM 1844 C CA . SER A 1 229 ? -8.640 -12.556 25.037 1.00 84.50 229 SER A CA 1
ATOM 1845 C C . SER A 1 229 ? -8.440 -12.700 26.551 1.00 84.50 229 SER A C 1
ATOM 1847 O O . SER A 1 229 ? -9.130 -12.036 27.325 1.00 84.50 229 SER A O 1
ATOM 1849 N N . ILE A 1 230 ? -7.428 -13.467 26.978 1.00 85.50 230 ILE A N 1
ATOM 1850 C CA . ILE A 1 230 ? -7.050 -13.626 28.394 1.00 85.50 230 ILE A CA 1
ATOM 1851 C C . ILE A 1 230 ? -6.567 -12.295 28.985 1.00 85.50 230 ILE A C 1
ATOM 1853 O O . ILE A 1 230 ? -7.046 -11.877 30.038 1.00 85.50 230 ILE A O 1
ATOM 1857 N N . ALA A 1 231 ? -5.678 -11.578 28.288 1.00 81.19 231 ALA A N 1
ATOM 1858 C CA . ALA A 1 231 ? -5.171 -10.283 28.753 1.00 81.19 231 ALA A CA 1
ATOM 1859 C C . ALA A 1 231 ? -6.283 -9.227 28.921 1.00 81.19 231 ALA A C 1
ATOM 1861 O O . ALA A 1 231 ? -6.150 -8.289 29.711 1.00 81.19 231 ALA A O 1
ATOM 1862 N N . ARG A 1 232 ? -7.398 -9.371 28.190 1.00 76.19 232 ARG A N 1
ATOM 1863 C CA . ARG A 1 232 ? -8.546 -8.460 28.258 1.00 76.19 232 ARG A CA 1
ATOM 1864 C C . ARG A 1 232 ? -9.649 -8.934 29.214 1.00 76.19 232 ARG A C 1
ATOM 1866 O O . ARG A 1 232 ? -10.545 -8.133 29.468 1.00 76.19 232 ARG A O 1
ATOM 1873 N N . PHE A 1 233 ? -9.560 -10.143 29.786 1.00 73.25 233 PHE A N 1
ATOM 1874 C CA . PHE A 1 233 ? -10.618 -10.803 30.574 1.00 73.25 233 PHE A CA 1
ATOM 1875 C C . PHE A 1 233 ? -11.214 -9.917 31.689 1.00 73.25 233 PHE A C 1
ATOM 1877 O O . PHE A 1 233 ? -12.427 -9.810 31.835 1.00 73.25 233 PHE A O 1
ATOM 1884 N N . ASN A 1 234 ? -10.378 -9.162 32.406 1.00 69.38 234 ASN A N 1
ATOM 1885 C CA . ASN A 1 234 ? -10.846 -8.289 33.493 1.00 69.38 234 ASN A CA 1
ATOM 1886 C C . ASN A 1 234 ? -11.673 -7.077 33.017 1.00 69.38 234 ASN A C 1
ATOM 1888 O O . ASN A 1 234 ? -12.389 -6.468 33.809 1.00 69.38 234 ASN A O 1
ATOM 1892 N N . ASN A 1 235 ? -11.584 -6.702 31.736 1.00 64.44 235 ASN A N 1
ATOM 1893 C CA . ASN A 1 235 ? -12.332 -5.572 31.174 1.00 64.44 235 ASN A CA 1
ATOM 1894 C C . ASN A 1 235 ? -13.737 -5.965 30.692 1.00 64.44 235 ASN A C 1
ATOM 1896 O O . ASN A 1 235 ? -14.520 -5.072 30.379 1.00 64.44 235 ASN A O 1
ATOM 1900 N N . PHE A 1 236 ? -14.075 -7.261 30.674 1.00 60.38 236 PHE A N 1
ATOM 1901 C CA . PHE A 1 236 ? -15.408 -7.744 30.291 1.00 60.38 236 PHE A CA 1
ATOM 1902 C C . PHE A 1 236 ? -16.494 -7.418 31.323 1.00 60.38 236 PHE A C 1
ATOM 1904 O O . PHE A 1 236 ? -17.680 -7.504 31.025 1.00 60.38 236 PHE A O 1
ATOM 1911 N N . ASN A 1 237 ? -16.099 -6.960 32.513 1.00 60.91 237 ASN A N 1
ATOM 1912 C CA . ASN A 1 237 ? -17.022 -6.513 33.555 1.00 60.91 237 ASN A CA 1
ATOM 1913 C C . ASN A 1 237 ? -17.758 -5.206 33.189 1.00 60.91 237 ASN A C 1
ATOM 1915 O O . ASN A 1 237 ? -18.701 -4.826 33.876 1.00 60.91 237 ASN A O 1
ATOM 1919 N N . LYS A 1 238 ? -17.334 -4.509 32.123 1.00 72.38 238 LYS A N 1
ATOM 1920 C CA . LYS A 1 238 ? -18.015 -3.339 31.548 1.00 72.38 238 LYS A CA 1
ATOM 1921 C C . LYS A 1 238 ? -18.409 -3.665 30.105 1.00 72.38 238 LYS A C 1
ATOM 1923 O O . LYS A 1 238 ? -17.529 -3.736 29.250 1.00 72.38 238 LYS A O 1
ATOM 1928 N N . GLN A 1 239 ? -19.705 -3.861 29.850 1.00 70.81 239 GLN A N 1
ATOM 1929 C CA . GLN A 1 239 ? -20.231 -4.349 28.562 1.00 70.81 239 GLN A CA 1
ATOM 1930 C C . GLN A 1 239 ? -19.759 -3.507 27.365 1.00 70.81 239 GLN A C 1
ATOM 1932 O O . GLN A 1 239 ? -19.193 -4.061 26.428 1.00 70.81 239 GLN A O 1
ATOM 1937 N N . ASP A 1 240 ? -19.834 -2.177 27.451 1.00 69.06 240 ASP A N 1
ATOM 1938 C CA . ASP A 1 240 ? -19.422 -1.295 26.346 1.00 69.06 240 ASP A CA 1
ATOM 1939 C C . ASP A 1 240 ? -17.931 -1.433 25.984 1.00 69.06 240 ASP A C 1
ATOM 1941 O O . ASP A 1 240 ? -17.543 -1.388 24.816 1.00 69.06 240 ASP A O 1
ATOM 1945 N N . LEU A 1 241 ? -17.067 -1.646 26.986 1.00 71.19 241 LEU A N 1
ATOM 1946 C CA . LEU A 1 241 ? -15.640 -1.877 26.751 1.00 71.19 241 LEU A CA 1
ATOM 1947 C C . LEU A 1 241 ? -15.392 -3.266 26.163 1.00 71.19 241 LEU A C 1
ATOM 1949 O O . LEU A 1 241 ? -14.522 -3.415 25.304 1.00 71.19 241 LEU A O 1
ATOM 1953 N N . ALA A 1 242 ? -16.138 -4.275 26.616 1.00 75.31 242 ALA A N 1
ATOM 1954 C CA . ALA A 1 242 ? -16.062 -5.630 26.085 1.00 75.31 242 ALA A CA 1
ATOM 1955 C C . ALA A 1 242 ? -16.375 -5.651 24.583 1.00 75.31 242 ALA A C 1
ATOM 1957 O O . ALA A 1 242 ? -15.561 -6.144 23.796 1.00 75.31 242 ALA A O 1
ATOM 1958 N N . ASP A 1 243 ? -17.492 -5.038 24.189 1.00 78.62 243 ASP A N 1
ATOM 1959 C CA . ASP A 1 243 ? -17.950 -4.987 22.800 1.00 78.62 243 ASP A CA 1
ATOM 1960 C C . ASP A 1 243 ? -16.964 -4.220 21.916 1.00 78.62 243 ASP A C 1
ATOM 1962 O O . ASP A 1 243 ? -16.564 -4.714 20.857 1.00 78.62 243 ASP A O 1
ATOM 1966 N N . TYR A 1 244 ? -16.469 -3.070 22.387 1.00 82.00 244 TYR A N 1
ATOM 1967 C CA . TYR A 1 244 ? -15.433 -2.306 21.689 1.00 82.00 244 TYR A CA 1
ATOM 1968 C C . TYR A 1 244 ? -14.169 -3.146 21.429 1.00 82.00 244 TYR A C 1
ATOM 1970 O O . TYR A 1 244 ? -13.635 -3.163 20.313 1.00 82.00 244 TYR A O 1
ATOM 1978 N N . TYR A 1 245 ? -13.684 -3.885 22.435 1.00 80.94 245 TYR A N 1
ATOM 1979 C CA . TYR A 1 245 ? -12.487 -4.718 22.281 1.00 80.94 245 TYR A CA 1
ATOM 1980 C C . TYR A 1 245 ? -12.713 -5.939 21.390 1.00 80.94 245 TYR A C 1
ATOM 1982 O O . TYR A 1 245 ? -11.816 -6.275 20.604 1.00 80.94 245 TYR A O 1
ATOM 1990 N N . ILE A 1 246 ? -13.876 -6.591 21.487 1.00 84.81 246 ILE A N 1
ATOM 1991 C CA . ILE A 1 246 ? -14.238 -7.726 20.632 1.00 84.81 246 ILE A CA 1
ATOM 1992 C C . ILE A 1 246 ? -14.293 -7.264 19.176 1.00 84.81 246 ILE A C 1
ATOM 1994 O O . ILE A 1 246 ? -13.552 -7.792 18.342 1.00 84.81 246 ILE A O 1
ATOM 1998 N N . VAL A 1 247 ? -15.099 -6.241 18.874 1.00 88.56 247 VAL A N 1
ATOM 1999 C CA . VAL A 1 247 ? -15.276 -5.728 17.507 1.00 88.56 247 VAL A CA 1
ATOM 2000 C C . VAL A 1 247 ? -13.938 -5.284 16.922 1.00 88.56 247 VAL A C 1
ATOM 2002 O O . VAL A 1 247 ? -13.605 -5.656 15.795 1.00 88.56 247 VAL A O 1
ATOM 2005 N N . GLY A 1 248 ? -13.132 -4.549 17.693 1.00 88.69 248 GLY A N 1
ATOM 2006 C CA . GLY A 1 248 ? -11.821 -4.086 17.240 1.00 88.69 248 GLY A CA 1
ATOM 2007 C C . GLY A 1 248 ? -10.868 -5.238 16.927 1.00 88.69 248 GLY A C 1
ATOM 2008 O O . GLY A 1 248 ? -10.174 -5.211 15.910 1.00 88.69 248 GLY A O 1
ATOM 2009 N N . THR A 1 249 ? -10.858 -6.278 17.763 1.00 89.62 249 THR A N 1
ATOM 2010 C CA . THR A 1 249 ? -10.008 -7.459 17.551 1.00 89.62 249 THR A CA 1
ATOM 2011 C C . THR A 1 249 ? -10.448 -8.258 16.330 1.00 89.62 249 THR A C 1
ATOM 2013 O O . THR A 1 249 ? -9.611 -8.567 15.484 1.00 89.62 249 THR A O 1
ATOM 2016 N N . PHE A 1 250 ? -11.746 -8.529 16.182 1.00 91.19 250 PHE A N 1
ATOM 2017 C CA . PHE A 1 250 ? -12.270 -9.238 15.013 1.00 91.19 250 PHE A CA 1
ATOM 2018 C C . PHE A 1 250 ? -12.042 -8.461 13.715 1.00 91.19 250 PHE A C 1
ATOM 2020 O O . PHE A 1 250 ? -11.584 -9.043 12.734 1.00 91.19 250 PHE A O 1
ATOM 2027 N N . ALA A 1 251 ? -12.279 -7.147 13.705 1.00 92.75 251 ALA A N 1
ATOM 2028 C CA . ALA A 1 251 ? -11.998 -6.315 12.536 1.00 92.75 251 ALA A CA 1
ATOM 2029 C C . ALA A 1 251 ? -10.506 -6.362 12.155 1.00 92.75 251 ALA A C 1
ATOM 2031 O O . ALA A 1 251 ? -10.164 -6.514 10.983 1.00 92.75 251 ALA A O 1
ATOM 2032 N N . SER A 1 252 ? -9.614 -6.290 13.148 1.00 93.38 252 SER A N 1
ATOM 2033 C CA . SER A 1 252 ? -8.159 -6.352 12.954 1.00 93.38 252 SER A CA 1
ATOM 2034 C C . SER A 1 252 ? -7.695 -7.707 12.395 1.00 93.38 252 SER A C 1
ATOM 2036 O O . SER A 1 252 ? -6.885 -7.755 11.459 1.00 93.38 252 SER A O 1
ATOM 2038 N N . LEU A 1 253 ? -8.252 -8.806 12.920 1.00 93.31 253 LEU A N 1
ATOM 2039 C CA . LEU A 1 253 ? -8.032 -10.161 12.411 1.00 93.31 253 LEU A CA 1
ATOM 2040 C C . LEU A 1 253 ? -8.502 -10.298 10.964 1.00 93.31 253 LEU A C 1
ATOM 2042 O O . LEU A 1 253 ? -7.737 -10.768 10.126 1.00 93.31 253 LEU A O 1
ATOM 2046 N N . LEU A 1 254 ? -9.727 -9.860 10.659 1.00 94.56 254 LEU A N 1
ATOM 2047 C CA . LEU A 1 254 ? -10.310 -9.965 9.320 1.00 94.56 254 LEU A CA 1
ATOM 2048 C C . LEU A 1 254 ? -9.479 -9.220 8.273 1.00 94.56 254 LEU A C 1
ATOM 2050 O O . LEU A 1 254 ? -9.228 -9.768 7.203 1.00 94.56 254 LEU A O 1
ATOM 2054 N N . VAL A 1 255 ? -8.998 -8.012 8.589 1.00 95.94 255 VAL A N 1
ATOM 2055 C CA . VAL A 1 255 ? -8.107 -7.257 7.692 1.00 95.94 255 VAL A CA 1
ATOM 2056 C C . VAL A 1 255 ? -6.822 -8.039 7.409 1.00 95.94 255 VAL A C 1
ATOM 2058 O O . VAL A 1 255 ? -6.432 -8.182 6.252 1.00 95.94 255 VAL A O 1
ATOM 2061 N N . SER A 1 256 ? -6.173 -8.569 8.446 1.00 96.25 256 SER A N 1
ATOM 2062 C CA . SER A 1 256 ? -4.892 -9.279 8.299 1.00 96.25 256 SER A CA 1
ATOM 2063 C C . SER A 1 256 ? -5.052 -10.605 7.558 1.00 96.25 256 SER A C 1
ATOM 2065 O O . SER A 1 256 ? -4.246 -10.919 6.685 1.00 96.25 256 SER A O 1
ATOM 2067 N N . LEU A 1 257 ? -6.118 -11.351 7.867 1.00 94.56 257 LEU A N 1
ATOM 2068 C CA . LEU A 1 257 ? -6.480 -12.593 7.186 1.00 94.56 257 LEU A CA 1
ATOM 2069 C C . LEU A 1 257 ? -6.753 -12.348 5.707 1.00 94.56 257 LEU A C 1
ATOM 2071 O O . LEU A 1 257 ? -6.171 -13.020 4.862 1.00 94.56 257 LEU A O 1
ATOM 2075 N N . PHE A 1 258 ? -7.585 -11.358 5.387 1.00 95.69 258 PHE A N 1
ATOM 2076 C CA . PHE A 1 258 ? -7.913 -11.035 4.005 1.00 95.69 258 PHE A CA 1
ATOM 2077 C C . PHE A 1 258 ? -6.663 -10.664 3.196 1.00 95.69 258 PHE A C 1
ATOM 2079 O O . PHE A 1 258 ? -6.413 -11.256 2.146 1.00 95.69 258 PHE A O 1
ATOM 2086 N N . ILE A 1 259 ? -5.837 -9.742 3.702 1.00 97.31 259 ILE A N 1
ATOM 2087 C CA . ILE A 1 259 ? -4.615 -9.316 3.007 1.00 97.31 259 ILE A CA 1
ATOM 2088 C C . ILE A 1 259 ? -3.606 -10.464 2.886 1.00 97.31 259 ILE A C 1
ATOM 2090 O O . ILE A 1 259 ? -3.025 -10.649 1.817 1.00 97.31 259 ILE A O 1
ATOM 2094 N N . GLY A 1 260 ? -3.427 -11.268 3.937 1.00 96.25 260 GLY A N 1
ATOM 2095 C CA . GLY A 1 260 ? -2.529 -12.423 3.912 1.00 96.25 260 GLY A CA 1
ATOM 2096 C C . GLY A 1 260 ? -2.961 -13.502 2.914 1.00 96.25 260 GLY A C 1
ATOM 2097 O O . GLY A 1 260 ? -2.119 -14.034 2.187 1.00 96.25 260 GLY A O 1
ATOM 2098 N N . LEU A 1 261 ? -4.264 -13.787 2.816 1.00 94.06 261 LEU A N 1
ATOM 2099 C CA . LEU A 1 261 ? -4.811 -14.729 1.832 1.00 94.06 261 LEU A CA 1
ATOM 2100 C C . LEU A 1 261 ? -4.647 -14.215 0.400 1.00 94.06 261 LEU A C 1
ATOM 2102 O O . LEU A 1 261 ? -4.171 -14.955 -0.460 1.00 94.06 261 LEU A O 1
ATOM 2106 N N . VAL A 1 262 ? -4.974 -12.942 0.147 1.00 94.88 262 VAL A N 1
ATOM 2107 C CA . VAL A 1 262 ? -4.777 -12.314 -1.170 1.00 94.88 262 VAL A CA 1
ATOM 2108 C C . VAL A 1 262 ? -3.305 -12.368 -1.577 1.00 94.88 262 VAL A C 1
ATOM 2110 O O . VAL A 1 262 ? -2.993 -12.771 -2.696 1.00 94.88 262 VAL A O 1
ATOM 2113 N N . LEU A 1 263 ? -2.387 -12.030 -0.669 1.00 95.44 263 LEU A N 1
ATOM 2114 C CA . LEU A 1 263 ? -0.949 -12.089 -0.930 1.00 95.44 263 LEU A CA 1
ATOM 2115 C C . LEU A 1 263 ? -0.477 -13.524 -1.206 1.00 95.44 263 LEU A C 1
ATOM 2117 O O . LEU A 1 263 ? 0.257 -13.747 -2.165 1.00 95.44 263 LEU A O 1
ATOM 2121 N N . THR A 1 264 ? -0.950 -14.505 -0.435 1.00 92.94 264 THR A N 1
ATOM 2122 C CA . THR A 1 264 ? -0.631 -15.930 -0.642 1.00 92.94 264 THR A CA 1
ATOM 2123 C C . THR A 1 264 ? -1.143 -16.438 -1.992 1.00 92.94 264 THR A C 1
ATOM 2125 O O . THR A 1 264 ? -0.442 -17.189 -2.673 1.00 92.94 264 THR A O 1
ATOM 2128 N N . MET A 1 265 ? -2.333 -16.000 -2.412 1.00 92.19 265 MET A N 1
ATOM 2129 C CA . MET A 1 265 ? -2.892 -16.298 -3.732 1.00 92.19 265 MET A CA 1
ATOM 2130 C C . MET A 1 265 ? -2.056 -15.662 -4.849 1.00 92.19 265 MET A C 1
ATOM 2132 O O . MET A 1 265 ? -1.759 -16.322 -5.841 1.00 92.19 265 MET A O 1
ATOM 2136 N N . ILE A 1 266 ? -1.629 -14.405 -4.691 1.00 91.25 266 ILE A N 1
ATOM 2137 C CA . ILE A 1 266 ? -0.765 -13.736 -5.675 1.00 91.25 266 ILE A CA 1
ATOM 2138 C C . ILE A 1 266 ? 0.584 -14.454 -5.787 1.00 91.25 266 ILE A C 1
ATOM 2140 O O . ILE A 1 266 ? 1.029 -14.723 -6.900 1.00 91.25 266 ILE A O 1
ATOM 2144 N N . ILE A 1 267 ? 1.208 -14.811 -4.661 1.00 91.19 267 ILE A N 1
ATOM 2145 C CA . ILE A 1 267 ? 2.449 -15.599 -4.636 1.00 91.19 267 ILE A CA 1
ATOM 2146 C C . ILE A 1 267 ? 2.252 -16.912 -5.401 1.00 91.19 267 ILE A C 1
ATOM 2148 O O . ILE A 1 267 ? 3.076 -17.248 -6.252 1.00 91.19 267 ILE A O 1
ATOM 2152 N N . SER A 1 268 ? 1.127 -17.599 -5.171 1.00 87.25 268 SER A N 1
ATOM 2153 C CA . SER A 1 268 ? 0.762 -18.803 -5.920 1.00 87.25 268 SER A CA 1
ATOM 2154 C C . SER A 1 268 ? 0.752 -18.538 -7.419 1.00 87.25 268 SER A C 1
ATOM 2156 O O . SER A 1 268 ? 1.505 -19.178 -8.136 1.00 87.25 268 SER A O 1
ATOM 2158 N N . ILE A 1 269 ? 0.012 -17.526 -7.884 1.00 86.44 269 ILE A N 1
ATOM 2159 C CA . ILE A 1 269 ? -0.103 -17.171 -9.310 1.00 86.44 269 ILE A CA 1
ATOM 2160 C C . ILE A 1 269 ? 1.261 -16.853 -9.942 1.00 86.44 269 ILE A C 1
ATOM 2162 O O . ILE A 1 269 ? 1.497 -17.158 -11.113 1.00 86.44 269 ILE A O 1
ATOM 2166 N N . TYR A 1 270 ? 2.171 -16.227 -9.193 1.00 83.00 270 TYR A N 1
ATOM 2167 C CA . TYR A 1 270 ? 3.506 -15.904 -9.696 1.00 83.00 270 TYR A CA 1
ATOM 2168 C C . TYR A 1 270 ? 4.371 -17.149 -9.930 1.00 83.00 270 TYR A C 1
ATOM 2170 O O . TYR A 1 270 ? 5.137 -17.157 -10.897 1.00 83.00 270 TYR A O 1
ATOM 2178 N N . TYR A 1 271 ? 4.233 -18.179 -9.088 1.00 80.12 271 TYR A N 1
ATOM 2179 C CA . TYR A 1 271 ? 5.019 -19.416 -9.165 1.00 80.12 271 TYR A CA 1
ATOM 2180 C C . TYR A 1 271 ? 4.278 -20.592 -9.823 1.00 80.12 271 TYR A C 1
ATOM 2182 O O . TYR A 1 271 ? 4.919 -21.541 -10.270 1.00 80.12 271 TYR A O 1
ATOM 2190 N N . SER A 1 272 ? 2.953 -20.529 -9.976 1.00 65.56 272 SER A N 1
ATOM 2191 C CA . SER A 1 272 ? 2.097 -21.599 -10.511 1.00 65.56 272 SER A CA 1
ATOM 2192 C C . SER A 1 272 ? 2.166 -21.760 -12.035 1.00 65.56 272 SER A C 1
ATOM 2194 O O . SER A 1 272 ? 1.379 -22.508 -12.608 1.00 65.56 272 SER A O 1
ATOM 2196 N N . GLY A 1 273 ? 3.150 -21.137 -12.696 1.00 53.75 273 GLY A N 1
ATOM 2197 C CA . GLY A 1 273 ? 3.711 -21.684 -13.938 1.00 53.75 273 GLY A CA 1
ATOM 2198 C C . GLY A 1 273 ? 4.393 -23.052 -13.732 1.00 53.75 273 GLY A C 1
ATOM 2199 O O . GLY A 1 273 ? 4.607 -23.762 -14.705 1.00 53.75 273 GLY A O 1
ATOM 2200 N N . ASN A 1 274 ? 4.666 -23.435 -12.475 1.00 47.44 274 ASN A N 1
ATOM 2201 C CA . ASN A 1 274 ? 5.057 -24.767 -12.008 1.00 47.44 274 ASN A CA 1
ATOM 2202 C C . ASN A 1 274 ? 4.005 -25.270 -10.993 1.00 47.44 274 ASN A C 1
ATOM 2204 O O . ASN A 1 274 ? 4.110 -25.050 -9.787 1.00 47.44 274 ASN A O 1
ATOM 2208 N N . PHE A 1 275 ? 2.937 -25.890 -11.493 1.00 41.88 275 PHE A N 1
ATOM 2209 C CA . PHE A 1 275 ? 1.684 -26.161 -10.772 1.00 41.88 275 PHE A CA 1
ATOM 2210 C C . PHE A 1 275 ? 1.712 -27.378 -9.811 1.00 41.88 275 PHE A C 1
ATOM 2212 O O . PHE A 1 275 ? 0.787 -28.176 -9.838 1.00 41.88 275 PHE A O 1
ATOM 2219 N N . ILE A 1 276 ? 2.738 -27.592 -8.972 1.00 42.19 276 ILE A N 1
ATOM 2220 C CA . ILE A 1 276 ? 2.776 -28.819 -8.120 1.00 42.19 276 ILE A CA 1
ATOM 2221 C C . ILE A 1 276 ? 3.014 -28.574 -6.613 1.00 42.19 276 ILE A C 1
ATOM 2223 O O . ILE A 1 276 ? 3.275 -29.510 -5.880 1.00 42.19 276 ILE A O 1
ATOM 2227 N N . LEU A 1 277 ? 2.868 -27.366 -6.053 1.00 41.56 277 LEU A N 1
ATOM 2228 C CA . LEU A 1 277 ? 3.092 -27.195 -4.593 1.00 41.56 277 LEU A CA 1
ATOM 2229 C C . LEU A 1 277 ? 2.095 -26.291 -3.854 1.00 41.56 277 LEU A C 1
ATOM 2231 O O . LEU A 1 277 ? 2.455 -25.578 -2.918 1.00 41.56 277 LEU A O 1
ATOM 2235 N N . TYR A 1 278 ? 0.821 -26.361 -4.244 1.00 42.97 278 TYR A N 1
ATOM 2236 C CA . TYR A 1 278 ? -0.303 -25.834 -3.451 1.00 42.97 278 TYR A CA 1
ATOM 2237 C C . TYR A 1 278 ? -1.294 -26.925 -3.012 1.00 42.97 278 TYR A C 1
ATOM 2239 O O . TYR A 1 278 ? -2.416 -26.622 -2.620 1.00 42.97 278 TYR A O 1
ATOM 2247 N N . GLU A 1 279 ? -0.877 -28.193 -3.011 1.00 43.09 279 GLU A N 1
ATOM 2248 C CA . GLU A 1 279 ? -1.516 -29.203 -2.167 1.00 43.09 279 GLU A CA 1
ATOM 2249 C C . GLU A 1 279 ? -0.973 -29.052 -0.746 1.00 43.09 279 GLU A C 1
ATOM 2251 O O . GLU A 1 279 ? 0.107 -29.552 -0.472 1.00 43.09 279 GLU A O 1
ATOM 2256 N N . VAL A 1 280 ? -1.660 -28.285 0.104 1.00 37.53 280 VAL A N 1
ATOM 2257 C CA . VAL A 1 280 ? -1.966 -28.623 1.511 1.00 37.53 280 VAL A CA 1
ATOM 2258 C C . VAL A 1 280 ? -3.077 -27.655 1.942 1.00 37.53 280 VAL A C 1
ATOM 2260 O O . VAL A 1 280 ? -2.818 -26.530 2.382 1.00 37.53 280 VAL A O 1
ATOM 2263 N N . LEU A 1 281 ? -4.318 -28.096 1.724 1.00 43.00 281 LEU A N 1
ATOM 2264 C CA . LEU A 1 281 ? -5.341 -28.054 2.769 1.00 43.00 281 LEU A CA 1
ATOM 2265 C C . LEU A 1 281 ? -4.940 -29.054 3.858 1.00 43.00 281 LEU A C 1
ATOM 2267 O O . LEU A 1 281 ? -4.428 -30.129 3.471 1.00 43.00 281 LEU A O 1
#